Protein AF-A0A7C1GIH1-F1 (afdb_monomer_lite)

pLDDT: mean 75.6, std 15.15, range [29.09, 96.06]

Structure (mmCIF, N/CA/C/O backbone):
data_AF-A0A7C1GIH1-F1
#
_entry.id   AF-A0A7C1GIH1-F1
#
loop_
_atom_site.group_PDB
_atom_site.id
_atom_site.type_symbol
_atom_site.label_atom_id
_atom_site.label_alt_id
_atom_site.label_comp_id
_atom_site.label_asym_id
_atom_site.label_entity_id
_atom_site.label_seq_id
_atom_site.pdbx_PDB_ins_code
_atom_site.Cartn_x
_atom_site.Cartn_y
_atom_site.Cartn_z
_atom_site.occupancy
_atom_site.B_iso_or_equiv
_atom_site.auth_seq_id
_atom_site.auth_comp_id
_atom_site.auth_asym_id
_atom_site.auth_atom_id
_atom_site.pdbx_PDB_model_num
ATOM 1 N N . MET A 1 1 ? -14.142 2.691 24.191 1.00 87.44 1 MET A N 1
ATOM 2 C CA . MET A 1 1 ? -14.286 1.267 24.566 1.00 87.44 1 MET A CA 1
ATOM 3 C C . MET A 1 1 ? -14.079 0.412 23.339 1.00 87.44 1 MET A C 1
ATOM 5 O O . MET A 1 1 ? -14.706 0.701 22.330 1.00 87.44 1 MET A O 1
ATOM 9 N N . ASN A 1 2 ? -13.230 -0.611 23.438 1.00 89.44 2 ASN A N 1
ATOM 10 C CA . ASN A 1 2 ? -12.918 -1.517 22.335 1.00 89.44 2 ASN A CA 1
ATOM 11 C C . ASN A 1 2 ? -13.135 -2.955 22.806 1.00 89.44 2 ASN A C 1
ATOM 13 O O . ASN A 1 2 ? -12.465 -3.394 23.739 1.00 89.44 2 ASN A O 1
ATOM 17 N N . GLU A 1 3 ? -14.030 -3.689 22.153 1.00 90.31 3 GLU A N 1
ATOM 18 C CA . GLU A 1 3 ? -14.332 -5.077 22.497 1.00 90.31 3 GLU A CA 1
ATOM 19 C C . GLU A 1 3 ? -14.381 -5.949 21.240 1.00 90.31 3 GLU A C 1
ATOM 21 O O . GLU A 1 3 ? -14.865 -5.547 20.183 1.00 90.31 3 GLU A O 1
ATOM 26 N N . ASN A 1 4 ? -13.854 -7.169 21.342 1.00 88.94 4 ASN A N 1
ATOM 27 C CA . ASN A 1 4 ? -13.957 -8.160 20.281 1.00 88.94 4 ASN A CA 1
ATOM 28 C C . ASN A 1 4 ? -15.079 -9.148 20.600 1.00 88.94 4 ASN A C 1
ATOM 30 O O . ASN A 1 4 ? -14.972 -9.898 21.567 1.00 88.94 4 ASN A O 1
ATOM 34 N N . VAL A 1 5 ? -16.087 -9.228 19.736 1.00 88.56 5 VAL A N 1
ATOM 35 C CA . VAL A 1 5 ? -17.264 -10.080 19.936 1.00 88.56 5 VAL A CA 1
ATOM 36 C C . VAL A 1 5 ? -17.298 -11.176 18.879 1.00 88.56 5 VAL A C 1
ATOM 38 O O . VAL A 1 5 ? -17.122 -10.910 17.692 1.00 88.56 5 VAL A O 1
ATOM 41 N N . ARG A 1 6 ? -17.514 -12.427 19.296 1.00 84.12 6 ARG A N 1
ATOM 42 C CA . ARG A 1 6 ? -17.758 -13.541 18.369 1.00 84.12 6 ARG A CA 1
ATOM 43 C C . ARG A 1 6 ? -19.258 -13.717 18.149 1.00 84.12 6 ARG A C 1
ATOM 45 O O . ARG A 1 6 ? -20.006 -13.784 19.120 1.00 84.12 6 ARG A O 1
ATOM 52 N N . TYR A 1 7 ? -19.667 -13.833 16.893 1.00 87.06 7 TYR A N 1
ATOM 53 C CA . TYR A 1 7 ? -21.043 -14.110 16.485 1.00 87.06 7 TYR A CA 1
ATOM 54 C C . TYR A 1 7 ? -21.030 -14.961 15.207 1.00 87.06 7 TYR A C 1
ATOM 56 O O . TYR A 1 7 ? -20.248 -14.687 14.298 1.00 87.06 7 TYR A O 1
ATOM 64 N N . CYS A 1 8 ? -21.814 -16.044 15.168 1.00 80.69 8 CYS A N 1
ATOM 65 C CA . CYS A 1 8 ? -21.840 -17.021 14.063 1.00 80.69 8 CYS A CA 1
ATOM 66 C C . CYS A 1 8 ? -20.447 -17.518 13.612 1.00 80.69 8 CYS A C 1
ATOM 68 O O . CYS A 1 8 ? -20.168 -17.639 12.423 1.00 80.69 8 CYS A O 1
ATOM 70 N N . GLY A 1 9 ? -19.537 -17.764 14.564 1.00 75.44 9 GLY A N 1
ATOM 71 C CA . GLY A 1 9 ? -18.164 -18.214 14.279 1.00 75.44 9 GLY A CA 1
ATOM 72 C C . GLY A 1 9 ? -17.226 -17.125 13.740 1.00 75.44 9 GLY A C 1
ATOM 73 O O . GLY A 1 9 ? -16.043 -17.381 13.529 1.00 75.44 9 GLY A O 1
ATOM 74 N N . VAL A 1 10 ? -17.720 -15.899 13.571 1.00 79.25 10 VAL A N 1
ATOM 75 C CA . VAL A 1 10 ? -16.982 -14.756 13.035 1.00 79.25 10 VAL A CA 1
ATOM 76 C C . VAL A 1 10 ? -16.649 -13.760 14.149 1.00 79.25 10 VAL A C 1
ATOM 78 O O . VAL A 1 10 ? -17.435 -13.551 15.072 1.00 79.25 10 VAL A O 1
ATOM 81 N N . LYS A 1 11 ? -15.459 -13.149 14.087 1.00 85.06 11 LYS A N 1
ATOM 82 C CA . LYS A 1 11 ? -15.003 -12.129 15.043 1.00 85.06 11 LYS A CA 1
ATOM 83 C C . LYS A 1 11 ? -15.295 -10.725 14.510 1.00 85.06 11 LYS A C 1
ATOM 85 O O . LYS A 1 11 ? -14.807 -10.355 13.443 1.00 85.06 11 LYS A O 1
ATOM 90 N N . TYR A 1 12 ? -16.016 -9.944 15.299 1.00 86.69 12 TYR A N 1
ATOM 91 C CA . TYR A 1 12 ? -16.323 -8.539 15.062 1.00 86.69 12 TYR A CA 1
ATOM 92 C C . TYR A 1 12 ? -15.597 -7.668 16.085 1.00 86.69 12 TYR A C 1
ATOM 94 O O . TYR A 1 12 ? -15.318 -8.112 17.202 1.00 86.69 12 TYR A O 1
ATOM 102 N N . HIS A 1 13 ? -15.294 -6.432 15.704 1.00 89.50 13 HIS A N 1
ATOM 103 C CA . HIS A 1 13 ? -14.712 -5.441 16.602 1.00 89.50 13 HIS A CA 1
ATOM 104 C C . HIS A 1 13 ? -15.722 -4.326 16.850 1.00 89.50 13 HIS A C 1
ATOM 106 O O . HIS A 1 13 ? -16.160 -3.682 15.901 1.00 89.50 13 HIS A O 1
ATOM 112 N N . VAL A 1 14 ? -16.104 -4.116 18.105 1.00 92.25 14 VAL A N 1
ATOM 113 C CA . VAL A 1 14 ? -17.030 -3.061 18.515 1.00 92.25 14 VAL A CA 1
ATOM 114 C C . VAL A 1 14 ? -16.225 -1.961 19.191 1.00 92.25 14 VAL A C 1
ATOM 116 O O . VAL A 1 14 ? -15.557 -2.202 20.196 1.00 92.25 14 VAL A O 1
ATOM 119 N N . GLN A 1 15 ? -16.290 -0.756 18.637 1.00 92.94 15 GLN A N 1
ATOM 120 C CA . GLN A 1 15 ? -15.590 0.420 19.141 1.00 92.94 15 GLN A CA 1
ATOM 121 C C . GLN A 1 15 ? -16.603 1.515 19.446 1.00 92.94 15 GLN A C 1
ATOM 123 O O . GLN A 1 15 ? -17.344 1.927 18.560 1.00 92.94 15 GLN A O 1
ATOM 128 N N . THR A 1 16 ? -16.627 1.991 20.688 1.00 91.81 16 THR A N 1
ATOM 129 C CA . THR A 1 16 ? -17.473 3.109 21.124 1.00 91.81 16 THR A CA 1
ATOM 130 C C . THR A 1 16 ? -16.609 4.255 21.631 1.00 91.81 16 THR A C 1
ATOM 132 O O . THR A 1 16 ? -15.766 4.049 22.505 1.00 91.81 16 THR A O 1
ATOM 135 N N . GLU A 1 17 ? -16.828 5.457 21.111 1.00 90.25 17 GLU A N 1
ATOM 136 C CA . GLU A 1 17 ? -16.074 6.669 21.432 1.00 90.25 17 GLU A CA 1
ATOM 137 C C . GLU A 1 17 ? -17.003 7.832 21.776 1.00 90.25 17 GLU A C 1
ATOM 139 O O . GLU A 1 17 ? -18.074 7.972 21.185 1.00 90.25 17 GLU A O 1
ATOM 144 N N . ASP A 1 18 ? -16.545 8.701 22.674 1.00 92.62 18 ASP A N 1
ATOM 145 C CA . ASP A 1 18 ? -17.091 10.043 22.855 1.00 92.62 18 ASP A CA 1
ATOM 146 C C . ASP A 1 18 ? -16.315 11.037 21.979 1.00 92.62 18 ASP A C 1
ATOM 148 O O . ASP A 1 18 ? -15.083 11.043 21.981 1.00 92.62 18 ASP A O 1
ATOM 152 N N . LYS A 1 19 ? -17.025 11.862 21.202 1.00 88.88 19 LYS A N 1
ATOM 153 C CA . LYS A 1 19 ? -16.433 12.937 20.389 1.00 88.88 19 LYS A CA 1
ATOM 154 C C . LYS A 1 19 ? -16.223 14.243 21.168 1.00 88.88 19 LYS A C 1
ATOM 156 O O . LYS A 1 19 ? -15.643 15.180 20.619 1.00 88.88 19 LYS A O 1
ATOM 161 N N . GLY A 1 20 ? -16.602 14.264 22.444 1.00 86.94 20 GLY A N 1
ATOM 162 C CA . GLY A 1 20 ? -16.337 15.336 23.395 1.00 86.94 20 GLY A CA 1
ATOM 163 C C . GLY A 1 20 ? -17.294 16.520 23.269 1.00 86.94 20 GLY A C 1
ATOM 164 O O . GLY A 1 20 ? -18.079 16.627 22.334 1.00 86.94 20 GLY A O 1
ATOM 165 N N . ILE A 1 21 ? -17.198 17.462 24.206 1.00 82.00 21 ILE A N 1
ATOM 166 C CA . ILE A 1 21 ? -18.166 18.564 24.373 1.00 82.00 21 ILE A CA 1
ATOM 167 C C . ILE A 1 21 ? -18.253 19.483 23.138 1.00 82.00 21 ILE A C 1
ATOM 169 O O . ILE A 1 21 ? -19.329 19.989 22.825 1.00 82.00 21 ILE A O 1
ATOM 173 N N . ASN A 1 22 ? -17.155 19.650 22.390 1.00 81.62 22 ASN A N 1
ATOM 174 C CA . ASN A 1 22 ? -17.134 20.432 21.144 1.00 81.62 22 ASN A CA 1
ATOM 175 C C . ASN A 1 22 ? -17.951 19.779 20.013 1.00 81.62 22 ASN A C 1
ATOM 177 O O . ASN A 1 22 ? -18.392 20.459 19.089 1.00 81.62 22 ASN A O 1
ATOM 181 N N . ASN A 1 23 ? -18.151 18.461 20.077 1.00 85.56 23 ASN A N 1
ATOM 182 C CA . ASN A 1 23 ? -18.978 17.692 19.158 1.00 85.56 23 ASN A CA 1
ATOM 183 C C . ASN A 1 23 ? -19.745 16.630 19.965 1.00 85.56 23 ASN A C 1
ATOM 185 O O . ASN A 1 23 ? -19.315 15.476 19.983 1.00 85.56 23 ASN A O 1
ATOM 189 N N . PRO A 1 24 ? -20.838 17.008 20.659 1.00 88.94 24 PRO A N 1
ATOM 190 C CA . PRO A 1 24 ? -21.423 16.232 21.753 1.00 88.94 24 PRO A CA 1
ATOM 191 C C . PRO A 1 24 ? -22.179 15.003 21.248 1.00 88.94 24 PRO A C 1
ATOM 193 O O . PRO A 1 24 ? -23.410 14.962 21.197 1.00 88.94 24 PRO A O 1
ATOM 196 N N . SER A 1 25 ? -21.414 14.015 20.799 1.00 90.81 25 SER A N 1
ATOM 197 C CA . SER A 1 25 ? -21.878 12.804 20.146 1.00 90.81 25 SER A CA 1
ATOM 198 C C . SER A 1 25 ? -21.081 11.598 20.619 1.00 90.81 25 SER A C 1
ATOM 200 O O . SER A 1 25 ? -19.857 11.557 20.500 1.00 90.81 25 SER A O 1
ATOM 202 N N . LEU A 1 26 ? -21.794 10.573 21.066 1.00 91.56 26 LEU A N 1
ATOM 203 C CA . LEU A 1 26 ? -21.256 9.232 21.251 1.00 91.56 26 LEU A CA 1
ATOM 204 C C . LEU A 1 26 ? -21.418 8.460 19.948 1.00 91.56 26 LEU A C 1
ATOM 206 O O . LEU A 1 26 ? -22.483 8.500 19.332 1.00 91.56 26 LEU A O 1
ATOM 210 N N . VAL A 1 27 ? -20.376 7.754 19.524 1.00 90.69 27 VAL A N 1
ATOM 211 C CA . VAL A 1 27 ? -20.376 6.976 18.283 1.00 90.69 27 VAL A CA 1
ATOM 212 C C . VAL A 1 27 ? -19.946 5.557 18.595 1.00 90.69 27 VAL A C 1
ATOM 214 O O . VAL A 1 27 ? -18.883 5.355 19.172 1.00 90.69 27 VAL A O 1
ATOM 217 N N . SER A 1 28 ? -20.742 4.574 18.179 1.00 91.00 28 SER A N 1
ATOM 218 C CA . SER A 1 28 ? -20.365 3.165 18.236 1.00 91.00 28 SER A CA 1
ATOM 219 C C . SER A 1 28 ? -20.352 2.546 16.851 1.00 91.00 28 SER A C 1
ATOM 221 O O . SER A 1 28 ? -21.263 2.766 16.054 1.00 91.00 28 SER A O 1
ATOM 223 N N . ILE A 1 29 ? -19.296 1.798 16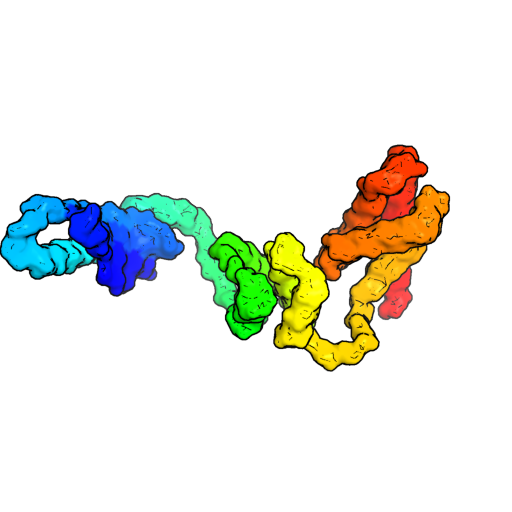.553 1.00 90.94 29 ILE A N 1
ATOM 224 C CA . ILE A 1 29 ? -19.028 1.225 15.240 1.00 90.94 29 ILE A CA 1
ATOM 225 C C . ILE A 1 29 ? -18.751 -0.265 15.399 1.00 90.94 29 ILE A C 1
ATOM 227 O O . ILE A 1 29 ? -17.922 -0.667 16.216 1.00 90.94 29 ILE A O 1
ATOM 231 N N . ILE A 1 30 ? -19.421 -1.077 14.582 1.00 89.12 30 ILE A N 1
ATOM 232 C CA . ILE A 1 30 ? -19.124 -2.503 14.436 1.00 89.12 30 ILE A CA 1
ATOM 233 C C . ILE A 1 30 ? -18.296 -2.688 13.174 1.00 89.12 30 ILE A C 1
ATOM 235 O O . ILE A 1 30 ? -18.733 -2.339 12.077 1.00 89.12 30 ILE A O 1
ATOM 239 N N . PHE A 1 31 ? -17.127 -3.292 13.327 1.00 86.12 31 PHE A N 1
ATOM 240 C CA . PHE A 1 31 ? -16.242 -3.648 12.235 1.00 86.12 31 PHE A CA 1
ATOM 241 C C . PHE A 1 31 ? -16.194 -5.155 12.008 1.00 86.12 31 PHE A C 1
ATOM 243 O O . PHE A 1 31 ? -16.165 -5.952 12.950 1.00 86.12 31 PHE A O 1
ATOM 250 N N . TYR A 1 32 ? -16.054 -5.528 10.741 1.00 83.44 32 TYR A N 1
ATOM 251 C CA . TYR A 1 32 ? -15.700 -6.869 10.300 1.00 83.44 32 TYR A CA 1
ATOM 252 C C . TYR A 1 32 ? -14.562 -6.793 9.279 1.00 83.44 32 TYR A C 1
ATOM 254 O O . TYR A 1 32 ? -14.725 -6.235 8.197 1.00 83.44 32 TYR A O 1
ATOM 262 N N . GLY A 1 33 ? -13.378 -7.314 9.619 1.00 73.62 33 GLY A N 1
ATOM 263 C CA . GLY A 1 33 ? -12.232 -7.346 8.696 1.00 73.62 33 GLY A CA 1
ATOM 264 C C . GLY A 1 33 ? -11.821 -5.978 8.123 1.00 73.62 33 GLY A C 1
ATOM 265 O O . GLY A 1 33 ? -11.335 -5.919 6.995 1.00 73.62 33 GLY A O 1
ATOM 266 N N . GLY A 1 34 ? -12.051 -4.890 8.869 1.00 74.62 34 GLY A N 1
ATOM 267 C CA . GLY A 1 34 ? -11.802 -3.506 8.439 1.00 74.62 34 GLY A CA 1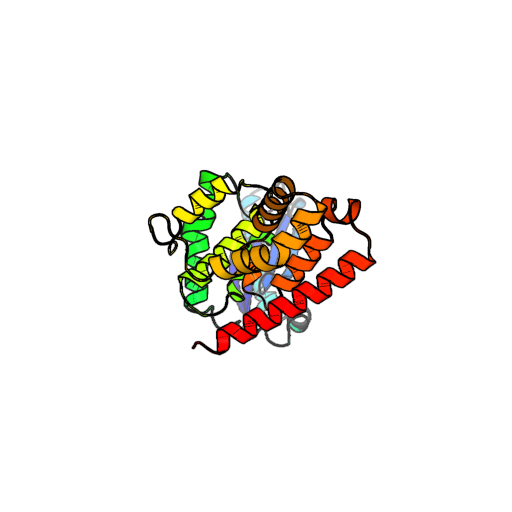
ATOM 268 C C . GLY A 1 34 ? -12.977 -2.816 7.732 1.00 74.62 34 GLY A C 1
ATOM 269 O O . GLY A 1 34 ? -12.892 -1.621 7.466 1.00 74.62 34 GLY A O 1
ATOM 270 N N . THR A 1 35 ? -14.073 -3.526 7.462 1.00 79.62 35 THR A N 1
ATOM 271 C CA . THR A 1 35 ? -15.313 -2.966 6.907 1.00 79.62 35 THR A CA 1
ATOM 272 C C . THR A 1 35 ? -16.257 -2.553 8.030 1.00 79.62 35 THR A C 1
ATOM 274 O O . THR A 1 35 ? -16.417 -3.288 9.003 1.00 79.62 35 THR A O 1
ATOM 277 N N . ILE A 1 36 ? -16.899 -1.394 7.891 1.00 84.69 36 ILE A N 1
ATOM 278 C CA . ILE A 1 36 ? -17.941 -0.926 8.809 1.00 84.69 36 ILE A CA 1
ATOM 279 C C . ILE A 1 36 ? -19.246 -1.662 8.492 1.00 84.69 36 ILE A C 1
ATOM 281 O O . ILE A 1 36 ? -19.758 -1.555 7.382 1.00 84.69 36 ILE A O 1
ATOM 285 N N . ILE A 1 37 ? -19.780 -2.389 9.471 1.00 87.38 37 ILE A N 1
ATOM 286 C CA . ILE A 1 37 ? -21.063 -3.101 9.377 1.00 87.38 37 ILE A CA 1
ATOM 287 C C . ILE A 1 37 ? -22.212 -2.211 9.851 1.00 87.38 37 ILE A C 1
ATOM 289 O O . ILE A 1 37 ? -23.279 -2.168 9.240 1.00 87.38 37 ILE A O 1
ATOM 293 N N . ALA A 1 38 ? -21.993 -1.484 10.945 1.00 87.19 38 ALA A N 1
ATOM 294 C CA . ALA A 1 38 ? -22.985 -0.597 11.531 1.00 87.19 38 ALA A CA 1
ATOM 295 C C . ALA A 1 38 ? -22.310 0.575 12.241 1.00 87.19 38 ALA A C 1
ATOM 297 O O . ALA A 1 38 ? -21.220 0.428 12.798 1.00 87.19 38 ALA A O 1
ATOM 298 N N . VAL A 1 39 ? -22.987 1.721 12.228 1.00 91.12 39 VAL A N 1
ATOM 299 C CA . VAL A 1 39 ? -22.630 2.917 12.991 1.00 91.12 39 VAL A CA 1
ATOM 300 C C . VAL A 1 39 ? -23.889 3.391 13.694 1.00 91.12 39 VAL A C 1
ATOM 302 O O . VAL A 1 39 ? -24.897 3.613 13.031 1.00 91.12 39 VAL A O 1
ATOM 305 N N . GLU A 1 40 ? -23.806 3.581 15.003 1.00 90.94 40 GLU A N 1
ATOM 306 C CA . GLU A 1 40 ? -24.862 4.177 15.817 1.00 90.94 40 GLU A CA 1
ATOM 307 C C . GLU A 1 40 ? -24.318 5.448 16.469 1.00 90.94 40 GLU A C 1
ATOM 309 O O . GLU A 1 40 ? -23.154 5.495 16.889 1.00 90.94 40 GLU A O 1
ATOM 314 N N . ARG A 1 41 ? -25.145 6.496 16.528 1.00 93.44 41 ARG A N 1
ATOM 315 C CA . ARG A 1 41 ? -24.767 7.791 17.100 1.00 93.44 41 ARG A CA 1
ATOM 316 C C . ARG A 1 41 ? -25.821 8.278 18.079 1.00 93.44 41 ARG A C 1
ATOM 318 O O . ARG A 1 41 ? -27.006 8.235 17.770 1.00 93.44 41 ARG A O 1
ATOM 325 N N . ILE A 1 42 ? -25.378 8.796 19.219 1.00 90.69 42 ILE A N 1
ATOM 326 C CA . ILE A 1 42 ? -26.235 9.467 20.201 1.00 90.69 42 ILE A CA 1
ATOM 327 C C . ILE A 1 42 ? -25.707 10.883 20.398 1.00 90.69 42 ILE A C 1
ATOM 329 O O . ILE A 1 42 ? -24.578 11.059 20.850 1.00 90.69 42 ILE A O 1
ATOM 333 N N . CYS A 1 43 ? -26.522 11.885 20.073 1.00 92.25 43 CYS A N 1
ATOM 334 C CA . CYS A 1 43 ? -26.242 13.277 20.412 1.00 92.25 43 CYS A CA 1
ATOM 335 C C . CYS A 1 43 ? -26.657 13.534 21.865 1.00 92.25 43 CYS A C 1
ATOM 337 O O . CYS A 1 43 ? -27.774 13.198 22.248 1.00 92.25 43 CYS A O 1
ATOM 339 N N . TYR A 1 44 ? -25.782 14.144 22.664 1.00 91.38 44 TYR A N 1
ATOM 340 C CA . TYR A 1 44 ? -26.047 14.457 24.073 1.00 91.38 44 TYR A CA 1
ATOM 341 C C . TYR A 1 44 ? -26.053 15.967 24.357 1.00 91.38 44 TYR A C 1
ATOM 343 O O . TYR A 1 44 ? -25.921 16.400 25.500 1.00 91.38 44 TYR A O 1
ATOM 351 N N . LYS A 1 45 ? -26.252 16.796 23.324 1.00 90.75 45 LYS A N 1
ATOM 352 C CA . LYS A 1 45 ? -26.260 18.266 23.442 1.00 90.75 45 LYS A CA 1
ATOM 353 C C . LYS A 1 45 ? -27.228 18.789 24.517 1.00 90.75 45 LYS A C 1
ATOM 355 O O . LYS A 1 45 ? -26.931 19.775 25.177 1.00 90.75 45 LYS A O 1
ATOM 360 N N . GLU A 1 46 ? -28.349 18.105 24.728 1.00 87.81 46 GLU A N 1
ATOM 361 C CA . GLU A 1 46 ? -29.408 18.487 25.676 1.00 87.81 46 GLU A CA 1
ATOM 362 C C . GLU A 1 46 ? -29.072 18.247 27.156 1.00 87.81 46 GLU A C 1
ATOM 364 O O . GLU A 1 46 ? -29.803 18.693 28.044 1.00 87.81 46 GLU A O 1
ATOM 369 N N . ILE A 1 47 ? -28.005 17.497 27.447 1.00 86.12 47 ILE A N 1
ATOM 370 C CA . ILE A 1 47 ? -27.544 17.258 28.822 1.00 86.12 47 ILE A CA 1
ATOM 371 C C . ILE A 1 47 ? -26.299 18.077 29.174 1.00 86.12 47 ILE A C 1
ATOM 373 O O . ILE A 1 47 ? -25.824 17.997 30.305 1.00 86.12 47 ILE A O 1
ATOM 377 N N . ILE A 1 48 ? -25.799 18.892 28.238 1.00 86.12 48 ILE A N 1
ATOM 378 C CA . ILE A 1 48 ? -24.708 19.835 28.496 1.00 86.12 48 ILE A CA 1
ATOM 379 C C . ILE A 1 48 ? -25.171 20.870 29.526 1.00 86.12 48 ILE A C 1
ATOM 381 O O . ILE A 1 48 ? -26.206 21.505 29.346 1.00 86.12 48 ILE A O 1
ATOM 385 N N . GLY A 1 49 ? -24.406 21.026 30.610 1.00 81.94 49 GLY A N 1
ATOM 386 C CA . GLY A 1 49 ? -24.711 21.958 31.702 1.00 81.94 49 GLY A CA 1
ATOM 387 C C . GLY A 1 49 ? -25.641 21.410 32.792 1.00 81.94 49 GLY A C 1
ATOM 388 O O . GLY A 1 49 ? -25.949 22.137 33.730 1.00 81.94 49 GLY A O 1
ATOM 389 N N . LYS A 1 50 ? -26.076 20.144 32.702 1.00 85.50 50 LYS A N 1
ATOM 390 C CA . LYS A 1 50 ? -26.779 19.461 33.802 1.00 85.50 50 LYS A CA 1
ATOM 391 C C . LYS A 1 50 ? -25.779 18.925 34.831 1.00 85.50 50 LYS A C 1
ATOM 393 O O . LYS A 1 50 ? -24.642 18.606 34.485 1.00 85.50 50 LYS A O 1
ATOM 398 N N . GLU A 1 51 ? -26.224 18.780 36.076 1.00 85.56 51 GLU A N 1
ATOM 399 C CA . GLU A 1 51 ? -25.443 18.118 37.126 1.00 85.56 51 GLU A CA 1
ATOM 400 C C . GLU A 1 51 ? -25.083 16.675 36.726 1.00 85.56 51 GLU A C 1
ATOM 402 O O . GLU A 1 51 ? -25.847 15.988 36.031 1.00 85.56 51 GLU A O 1
ATOM 407 N N . ASP A 1 52 ? -23.898 16.230 37.152 1.00 86.50 52 ASP A N 1
ATOM 408 C CA . ASP A 1 52 ? -23.337 14.899 36.882 1.00 86.50 52 ASP A CA 1
ATOM 409 C C . ASP A 1 52 ? -23.220 14.528 35.392 1.00 86.50 52 ASP A C 1
ATOM 411 O O . ASP A 1 52 ? -23.367 13.364 35.003 1.00 86.50 52 ASP A O 1
ATOM 415 N N . ILE A 1 53 ? -22.937 15.510 34.529 1.00 86.56 53 ILE A N 1
ATOM 416 C CA . ILE A 1 53 ? -22.811 15.298 33.081 1.00 86.56 53 ILE A CA 1
ATOM 417 C C . ILE A 1 53 ? -21.828 14.173 32.718 1.00 86.56 53 ILE A C 1
ATOM 419 O O . ILE A 1 53 ? -22.158 13.330 31.887 1.00 86.56 53 ILE A O 1
ATOM 423 N N . GLU A 1 54 ? -20.659 14.099 33.357 1.00 87.06 54 GLU A N 1
ATOM 424 C CA . GLU A 1 54 ? -19.644 13.079 33.052 1.00 87.06 54 GLU A CA 1
ATOM 425 C C . GLU A 1 54 ? -20.142 11.662 33.353 1.00 87.06 54 GLU A C 1
ATOM 427 O O . GLU A 1 54 ? -19.944 10.732 32.563 1.00 87.06 54 GLU A O 1
ATOM 432 N N . LYS A 1 55 ? -20.859 11.502 34.470 1.00 91.19 55 LYS A N 1
ATOM 433 C CA . LYS A 1 55 ? -21.483 10.234 34.850 1.00 91.19 55 LYS A CA 1
ATOM 434 C C . LYS A 1 55 ? -22.559 9.842 33.840 1.00 91.19 55 LYS A C 1
ATOM 436 O O . LYS A 1 55 ? -22.551 8.713 33.354 1.00 91.19 55 LYS A O 1
ATOM 441 N N . ARG A 1 56 ? -23.419 10.787 33.447 1.00 90.19 56 ARG A N 1
ATOM 442 C CA . ARG A 1 56 ? -24.462 10.570 32.427 1.00 90.19 56 ARG A CA 1
ATOM 443 C C . ARG A 1 56 ? -23.869 10.190 31.068 1.00 90.19 56 ARG A C 1
ATOM 445 O O . ARG A 1 56 ? -24.364 9.267 30.428 1.00 90.19 56 ARG A O 1
ATOM 452 N N . ILE A 1 57 ? -22.799 10.859 30.631 1.00 91.69 57 ILE A N 1
ATOM 453 C CA . ILE A 1 57 ? -22.082 10.521 29.389 1.00 91.69 57 ILE A CA 1
ATOM 454 C C . ILE A 1 57 ? -21.516 9.102 29.481 1.00 91.69 57 ILE A C 1
ATOM 456 O O . ILE A 1 57 ? -21.682 8.316 28.551 1.00 91.69 57 ILE A O 1
ATOM 460 N N . THR A 1 58 ? -20.905 8.745 30.612 1.00 91.88 58 THR A N 1
ATOM 461 C CA . THR A 1 58 ? -20.342 7.407 30.838 1.00 91.88 58 THR A CA 1
ATOM 462 C C . THR A 1 58 ? -21.421 6.319 30.804 1.00 91.88 58 THR A C 1
ATOM 464 O O . THR A 1 58 ? -21.234 5.276 30.175 1.00 91.88 58 THR A O 1
ATOM 467 N N . GLU A 1 59 ? -22.575 6.556 31.429 1.00 94.06 59 GLU A N 1
ATOM 468 C CA . GLU A 1 59 ? -23.730 5.651 31.390 1.00 94.06 59 GLU A CA 1
ATOM 469 C C . GLU A 1 59 ? -24.271 5.480 29.965 1.00 94.06 59 GLU A C 1
ATOM 471 O O . GLU A 1 59 ? -24.475 4.348 29.518 1.00 94.06 59 GLU A O 1
ATOM 476 N N . LEU A 1 60 ? -24.423 6.578 29.216 1.00 93.44 60 LEU A N 1
ATOM 477 C CA . LEU A 1 60 ? -24.836 6.544 27.811 1.00 93.44 60 LEU A CA 1
ATOM 478 C C . LEU A 1 60 ? -23.824 5.798 26.933 1.00 93.44 60 LEU A C 1
ATOM 480 O O . LEU A 1 60 ? -24.219 5.029 26.059 1.00 93.44 60 LEU A O 1
ATOM 484 N N . LEU A 1 61 ? -22.525 5.982 27.175 1.00 93.38 61 LEU A N 1
ATOM 485 C CA . LEU A 1 61 ? -21.449 5.330 26.429 1.00 93.38 61 LEU A CA 1
ATOM 486 C C . LEU A 1 61 ? -21.461 3.815 26.662 1.00 93.38 61 LEU A C 1
ATOM 488 O O . LEU A 1 61 ? -21.445 3.042 25.699 1.00 93.38 61 LEU A O 1
ATOM 492 N N . ASN A 1 62 ? -21.569 3.390 27.922 1.00 94.69 62 ASN A N 1
ATOM 493 C CA . ASN A 1 62 ? -21.691 1.981 28.296 1.00 94.69 62 ASN A CA 1
ATOM 494 C C . ASN A 1 62 ? -22.984 1.353 27.756 1.00 94.69 62 ASN A C 1
ATOM 496 O O . ASN A 1 62 ? -22.965 0.224 27.260 1.00 94.69 62 ASN A O 1
ATOM 500 N N . GLY A 1 63 ? -24.102 2.080 27.833 1.00 95.56 63 GLY A N 1
ATOM 501 C CA . GLY A 1 63 ? -25.393 1.655 27.296 1.00 95.56 63 GLY A CA 1
ATOM 502 C C . GLY A 1 63 ? -25.344 1.465 25.782 1.00 95.56 63 GLY A C 1
ATOM 503 O O . GLY A 1 63 ? -25.738 0.414 25.281 1.00 95.56 63 GLY A O 1
ATOM 504 N N . LEU A 1 64 ? -24.776 2.431 25.057 1.00 94.75 64 LEU A N 1
ATOM 505 C CA . LEU A 1 64 ? -24.588 2.363 23.610 1.00 94.75 64 LEU A CA 1
ATOM 506 C C . LEU A 1 64 ? -23.694 1.182 23.209 1.00 94.75 64 LEU A C 1
ATOM 508 O O . LEU A 1 64 ? -24.036 0.440 22.292 1.00 94.75 64 LEU A O 1
ATOM 512 N N . HIS A 1 65 ? -22.571 0.977 23.903 1.00 94.38 65 HIS A N 1
ATOM 513 C CA . HIS A 1 65 ? -21.676 -0.147 23.626 1.00 94.38 65 HIS A CA 1
ATOM 514 C C . HIS A 1 65 ? -22.384 -1.496 23.812 1.00 94.38 65 HIS A C 1
ATOM 516 O O . HIS A 1 65 ? -22.369 -2.335 22.911 1.00 94.38 65 HIS A O 1
ATOM 522 N N . ARG A 1 66 ? -23.076 -1.678 24.942 1.00 95.69 66 ARG A N 1
ATOM 523 C CA . ARG A 1 66 ? -23.826 -2.903 25.248 1.00 95.69 66 ARG A CA 1
ATOM 524 C C . ARG A 1 66 ? -24.948 -3.158 24.242 1.00 95.69 66 ARG A C 1
ATOM 526 O O . ARG A 1 66 ? -25.024 -4.259 23.703 1.00 95.69 66 ARG A O 1
ATOM 533 N N . LYS A 1 67 ? -25.733 -2.124 23.914 1.00 96.06 67 LYS A N 1
ATOM 534 C CA . LYS A 1 67 ? -26.796 -2.172 22.896 1.00 96.06 67 LYS A CA 1
ATOM 535 C C . LYS A 1 67 ? -26.261 -2.695 21.563 1.00 96.06 67 LYS A C 1
ATOM 537 O O . LYS A 1 67 ? -26.890 -3.540 20.935 1.00 96.06 67 LYS A O 1
ATOM 542 N N . MET A 1 68 ? -25.089 -2.224 21.133 1.00 95.19 68 MET A N 1
ATOM 543 C CA . MET A 1 68 ? -24.484 -2.658 19.869 1.00 95.19 68 MET A CA 1
ATOM 544 C C . MET A 1 68 ? -24.053 -4.126 19.896 1.00 95.19 68 MET A C 1
ATOM 546 O O . MET A 1 68 ? -24.255 -4.836 18.911 1.00 95.19 68 MET A O 1
ATOM 550 N N . ILE A 1 69 ? -23.500 -4.598 21.017 1.00 92.75 69 ILE A N 1
ATOM 551 C CA . ILE A 1 69 ? -23.112 -6.005 21.201 1.00 92.75 69 ILE A CA 1
ATOM 552 C C . ILE A 1 69 ? -24.342 -6.918 21.223 1.00 92.75 69 ILE A C 1
ATOM 554 O O . ILE A 1 69 ? -24.330 -7.973 20.589 1.00 92.75 69 ILE A O 1
ATOM 558 N N . GLU A 1 70 ? -25.398 -6.526 21.933 1.00 94.94 70 GLU A N 1
ATOM 559 C CA . GLU A 1 70 ? -26.655 -7.276 22.009 1.00 94.94 70 GLU A CA 1
ATOM 560 C C . GLU A 1 70 ? -27.350 -7.334 20.648 1.00 94.94 70 GLU A C 1
ATOM 562 O O . GLU A 1 70 ? -27.712 -8.419 20.202 1.00 94.94 70 GLU A O 1
ATOM 567 N N . ALA A 1 71 ? -27.439 -6.207 19.934 1.00 90.38 71 ALA A N 1
ATOM 568 C CA . ALA A 1 71 ? -27.985 -6.158 18.579 1.00 90.38 71 ALA A CA 1
ATOM 569 C C . ALA A 1 71 ? -27.191 -7.044 17.602 1.00 90.38 71 ALA A C 1
ATOM 571 O O . ALA A 1 71 ? -27.780 -7.727 16.765 1.00 90.38 71 ALA A O 1
ATOM 572 N N . LEU A 1 72 ? -25.859 -7.083 17.733 1.00 89.81 72 LEU A N 1
ATOM 573 C CA . LEU A 1 72 ? -25.009 -7.974 16.945 1.00 89.81 72 LEU A CA 1
ATOM 574 C C . LEU A 1 72 ? -25.276 -9.447 17.259 1.00 89.81 72 LEU A C 1
ATOM 576 O O . LEU A 1 72 ? -25.469 -10.233 16.339 1.00 89.81 72 LEU A O 1
ATOM 580 N N . LYS A 1 73 ? -25.306 -9.822 18.542 1.00 90.50 73 LYS A N 1
ATOM 581 C CA . LYS A 1 73 ? -25.571 -11.206 18.965 1.00 90.50 73 LYS A CA 1
ATOM 582 C C . LYS A 1 73 ? -27.005 -11.657 18.681 1.00 90.50 73 LYS A C 1
ATOM 584 O O . LYS A 1 73 ? -27.231 -12.852 18.532 1.00 90.50 73 LYS A O 1
ATOM 589 N N . GLY A 1 74 ? -27.948 -10.720 18.621 1.00 89.25 74 GLY A N 1
ATOM 590 C CA . GLY A 1 74 ? -29.346 -10.951 18.263 1.00 89.25 74 GLY A CA 1
ATOM 591 C C . GLY A 1 74 ? -29.615 -10.968 16.757 1.00 89.25 74 GLY A C 1
ATOM 592 O O . GLY A 1 74 ? -30.768 -11.091 16.362 1.00 89.25 74 GLY A O 1
ATOM 593 N N . GLY A 1 75 ? -28.584 -10.816 15.919 1.00 88.06 75 GLY A N 1
ATOM 594 C CA . GLY A 1 75 ? -28.708 -10.909 14.464 1.00 88.06 75 GLY A CA 1
ATOM 595 C C . GLY A 1 75 ? -29.338 -9.699 13.774 1.00 88.06 75 GLY A C 1
ATOM 596 O O . GLY A 1 75 ? -29.657 -9.762 12.589 1.00 88.06 75 GLY A O 1
ATOM 597 N N . ALA A 1 76 ? -29.463 -8.555 14.455 1.00 88.69 76 ALA A N 1
ATOM 598 C CA . ALA A 1 76 ? -30.048 -7.336 13.878 1.00 88.69 76 ALA A CA 1
ATOM 599 C C . ALA A 1 76 ? -29.269 -6.802 12.658 1.00 88.69 76 ALA A C 1
ATOM 601 O O . ALA A 1 76 ? -29.781 -5.996 11.881 1.00 88.69 76 ALA A O 1
ATOM 602 N N . TYR A 1 77 ? -28.018 -7.238 12.490 1.00 88.75 77 TYR A N 1
ATOM 603 C CA . TYR A 1 77 ? -27.159 -6.859 11.374 1.00 88.75 77 TYR A CA 1
ATOM 604 C C . TYR A 1 77 ? -26.961 -7.983 10.358 1.00 88.75 77 TYR A C 1
ATOM 606 O O . TYR A 1 77 ? -26.157 -7.801 9.452 1.00 88.75 77 TYR A O 1
ATOM 614 N N . ASP A 1 78 ? -27.667 -9.112 10.461 1.00 85.69 78 ASP A N 1
ATOM 615 C CA . ASP A 1 78 ? -27.447 -10.286 9.608 1.00 85.69 78 ASP A CA 1
ATOM 616 C C . ASP A 1 78 ? -27.567 -9.971 8.118 1.00 85.69 78 ASP A C 1
ATOM 618 O O . ASP A 1 78 ? -26.761 -10.453 7.331 1.00 85.69 78 ASP A O 1
ATOM 622 N N . GLU A 1 79 ? -28.516 -9.128 7.710 1.00 83.12 79 GLU A N 1
ATOM 623 C CA . GLU A 1 79 ? -28.657 -8.715 6.307 1.00 83.12 79 GLU A CA 1
ATOM 624 C C . GLU A 1 79 ? -27.482 -7.857 5.831 1.00 83.12 79 GLU A C 1
ATOM 626 O O . GLU A 1 79 ? -26.953 -8.074 4.743 1.00 83.12 79 GLU A O 1
ATOM 631 N N . LYS A 1 80 ? -27.022 -6.914 6.663 1.00 82.38 80 LYS A N 1
ATOM 632 C CA . LYS A 1 80 ? -25.847 -6.078 6.364 1.00 82.38 80 LYS A CA 1
ATOM 633 C C . LYS A 1 80 ? -24.572 -6.913 6.354 1.00 82.38 80 LYS A C 1
ATOM 635 O O . LYS A 1 80 ? -23.718 -6.720 5.497 1.00 82.38 80 LYS A O 1
ATOM 640 N N . ILE A 1 81 ? -24.462 -7.861 7.282 1.00 83.44 81 ILE A N 1
ATOM 641 C CA . ILE A 1 81 ? -23.382 -8.839 7.342 1.00 83.44 81 ILE A CA 1
ATOM 642 C C . ILE A 1 81 ? -23.410 -9.672 6.065 1.00 83.44 81 ILE A C 1
ATOM 644 O O . ILE A 1 81 ? -22.390 -9.714 5.397 1.00 83.44 81 ILE A O 1
ATOM 648 N N . LYS A 1 82 ? -24.551 -10.249 5.670 1.00 80.19 82 LYS A N 1
ATOM 649 C CA . LYS A 1 82 ? -24.704 -10.994 4.412 1.00 80.19 82 LYS A CA 1
ATOM 650 C C . LYS A 1 82 ? -24.317 -10.139 3.217 1.00 80.19 82 LYS A C 1
ATOM 652 O O . LYS A 1 82 ? -23.419 -10.533 2.503 1.00 80.19 82 LYS A O 1
ATOM 657 N N . ALA A 1 83 ? -24.828 -8.920 3.070 1.00 75.69 83 ALA A N 1
ATOM 658 C CA . ALA A 1 83 ? -24.439 -8.032 1.972 1.00 75.69 83 ALA A CA 1
ATOM 659 C C . ALA A 1 83 ? -22.923 -7.730 1.947 1.00 75.69 83 ALA A C 1
ATOM 661 O O . ALA A 1 83 ? -22.289 -7.774 0.893 1.00 75.69 83 ALA A O 1
ATOM 662 N N . CYS A 1 84 ? -22.303 -7.472 3.102 1.00 65.56 84 CYS A N 1
ATOM 663 C CA . CYS A 1 84 ? -20.858 -7.244 3.201 1.00 65.56 84 CYS A CA 1
ATOM 664 C C . CYS A 1 84 ? -20.018 -8.527 3.042 1.00 65.56 84 CYS A C 1
ATOM 666 O O . CYS A 1 84 ? -18.847 -8.443 2.663 1.00 65.56 84 CYS A O 1
ATOM 668 N N . VAL A 1 85 ? -20.587 -9.695 3.344 1.00 59.16 85 VAL A N 1
ATOM 669 C CA . VAL A 1 85 ? -19.959 -11.022 3.246 1.00 59.16 85 VAL A CA 1
ATOM 670 C C . VAL A 1 85 ? -20.170 -11.639 1.857 1.00 59.16 85 VAL A C 1
ATOM 672 O O . VAL A 1 85 ? -19.283 -12.334 1.378 1.00 59.16 85 VAL A O 1
ATOM 675 N N . ASP A 1 86 ? -21.258 -11.318 1.160 1.00 49.16 86 ASP A N 1
ATOM 676 C CA . ASP A 1 86 ? -21.592 -11.746 -0.205 1.00 49.16 86 ASP A CA 1
ATOM 677 C C . ASP A 1 86 ? -20.835 -10.911 -1.246 1.00 49.16 86 ASP A C 1
ATOM 679 O O . ASP A 1 86 ? -20.396 -11.442 -2.263 1.00 49.16 86 ASP A O 1
ATOM 683 N N . LEU A 1 87 ? -20.488 -9.655 -0.927 1.00 46.53 87 LEU A N 1
ATOM 684 C CA . LEU A 1 87 ? -19.405 -8.924 -1.609 1.00 46.53 87 LEU A CA 1
ATOM 685 C C . LEU A 1 87 ? -18.014 -9.561 -1.379 1.00 46.53 87 LEU A C 1
ATOM 687 O O . LEU A 1 87 ? -17.008 -9.094 -1.919 1.00 46.53 87 LEU A O 1
ATOM 691 N N . LYS A 1 88 ? -17.940 -10.625 -0.568 1.00 43.56 88 LYS A N 1
ATOM 692 C CA . LYS A 1 88 ? -16.727 -11.350 -0.182 1.00 43.56 88 LYS A CA 1
ATOM 693 C C . LYS A 1 88 ? -16.918 -12.880 -0.211 1.00 43.56 88 LYS A C 1
ATOM 695 O O . LYS A 1 88 ? -16.492 -13.581 0.706 1.00 43.56 88 LYS A O 1
ATOM 700 N N . LYS A 1 89 ? -17.446 -13.440 -1.307 1.00 36.03 89 LYS A N 1
ATOM 701 C CA . LYS A 1 89 ? -17.070 -14.806 -1.736 1.00 36.03 89 LYS A CA 1
ATOM 702 C C . LYS A 1 89 ? -17.017 -14.902 -3.276 1.00 36.03 89 LYS A C 1
ATOM 704 O O . LYS A 1 89 ? -17.839 -14.286 -3.936 1.00 36.03 89 LYS A O 1
ATOM 709 N N . PRO A 1 90 ? -16.041 -15.609 -3.877 1.00 33.75 90 PRO A N 1
ATOM 710 C CA . PRO A 1 90 ? -15.459 -16.846 -3.397 1.00 33.75 90 PRO A CA 1
ATOM 711 C C . PRO A 1 90 ? -14.376 -16.587 -2.364 1.00 33.75 90 PRO A C 1
ATOM 713 O O . PRO A 1 90 ? -13.834 -15.491 -2.259 1.00 33.75 90 PRO A O 1
ATOM 716 N N . ALA A 1 91 ? -14.130 -17.617 -1.564 1.00 37.38 91 ALA A N 1
ATOM 717 C CA . ALA A 1 91 ? -13.179 -17.632 -0.480 1.00 37.38 91 ALA A CA 1
ATOM 718 C C . ALA A 1 91 ? -11.953 -16.762 -0.794 1.00 37.38 91 ALA A C 1
ATOM 720 O O . ALA A 1 91 ? -11.193 -17.051 -1.720 1.00 37.38 91 ALA A O 1
ATOM 721 N N . VAL A 1 92 ? -11.669 -15.791 0.076 1.00 41.00 92 VAL A N 1
ATOM 722 C CA . VAL A 1 92 ? -10.280 -15.703 0.506 1.00 41.00 92 VAL A CA 1
ATOM 723 C C . VAL A 1 92 ? -10.050 -17.081 1.122 1.00 41.00 92 VAL A C 1
ATOM 725 O O . VAL A 1 92 ? -10.404 -17.318 2.273 1.00 41.00 92 VAL A O 1
ATOM 728 N N . LYS A 1 93 ? -9.528 -18.028 0.320 1.00 38.09 93 LYS A N 1
ATOM 729 C CA . LYS A 1 93 ? -8.512 -18.940 0.840 1.00 38.09 93 LYS A CA 1
ATOM 730 C C . LYS A 1 93 ? -7.704 -18.016 1.726 1.00 38.09 93 LYS A C 1
ATOM 732 O O . LYS A 1 93 ? -7.198 -17.034 1.174 1.00 38.09 93 LYS A O 1
ATOM 737 N N . GLU A 1 94 ? -7.708 -18.205 3.050 1.00 38.56 94 GLU A N 1
ATOM 738 C CA . GLU A 1 94 ? -6.636 -17.631 3.857 1.00 38.56 94 GLU A CA 1
ATOM 739 C C . GLU A 1 94 ? -5.405 -17.813 2.988 1.00 38.56 94 GLU A C 1
ATOM 741 O O . GLU A 1 94 ? -5.112 -18.951 2.601 1.00 38.56 94 GLU A O 1
ATOM 746 N N . ALA A 1 95 ? -4.847 -16.699 2.483 1.00 40.22 95 ALA A N 1
ATOM 747 C CA . ALA A 1 95 ? -3.646 -16.795 1.678 1.00 40.22 95 ALA A CA 1
ATOM 748 C C . ALA A 1 95 ? -2.745 -17.658 2.553 1.00 40.22 95 ALA A C 1
ATOM 750 O O . ALA A 1 95 ? -2.659 -17.321 3.746 1.00 40.22 95 ALA A O 1
ATOM 751 N N . PRO A 1 96 ? -2.277 -18.818 2.042 1.00 45.22 96 PRO A N 1
ATOM 752 C CA . PRO A 1 96 ? -1.606 -19.812 2.862 1.00 45.22 96 PRO A CA 1
ATOM 753 C C . PRO A 1 96 ? -0.680 -19.042 3.791 1.00 45.22 96 PRO A C 1
ATOM 755 O O . PRO A 1 96 ? -0.020 -18.122 3.292 1.00 45.22 96 PRO A O 1
ATOM 758 N N . PRO A 1 97 ? -0.782 -19.264 5.121 1.00 54.12 97 PRO A N 1
ATOM 759 C CA . PRO A 1 97 ? -0.139 -18.421 6.120 1.00 54.12 97 PRO A CA 1
ATOM 760 C C . PRO A 1 97 ? 1.236 -18.053 5.593 1.00 54.12 97 PRO A C 1
ATOM 762 O O . PRO A 1 97 ? 1.925 -18.987 5.176 1.00 54.12 97 PRO A O 1
ATOM 765 N N . PRO A 1 98 ? 1.587 -16.747 5.542 1.00 58.62 98 PRO A N 1
ATOM 766 C CA . PRO A 1 98 ? 2.672 -16.269 4.700 1.00 58.62 98 PRO A CA 1
ATOM 767 C C . PRO A 1 98 ? 3.854 -17.189 4.894 1.00 58.62 98 PRO A C 1
ATOM 769 O O . PRO A 1 98 ? 4.156 -17.509 6.058 1.00 58.62 98 PRO A O 1
ATOM 772 N N . SER A 1 99 ? 4.408 -17.680 3.786 1.00 67.50 99 SER A N 1
ATOM 773 C CA . SER A 1 99 ? 5.435 -18.714 3.828 1.00 67.50 99 SER A CA 1
ATOM 774 C C . SER A 1 99 ? 6.563 -18.275 4.761 1.00 67.50 99 SER A C 1
ATOM 776 O O . SER A 1 99 ? 6.706 -17.090 5.099 1.00 67.50 99 SER A O 1
ATOM 778 N N . ARG A 1 100 ? 7.357 -19.224 5.255 1.00 71.62 100 ARG A N 1
ATOM 779 C CA . ARG A 1 100 ? 8.464 -18.895 6.162 1.00 71.62 100 ARG A CA 1
ATOM 780 C C . ARG A 1 100 ? 9.361 -17.811 5.546 1.00 71.62 100 ARG A C 1
ATOM 782 O O . ARG A 1 100 ? 9.781 -16.891 6.243 1.00 71.62 100 ARG A O 1
ATOM 789 N N . GLU A 1 101 ? 9.535 -17.887 4.234 1.00 70.38 101 GLU A N 1
ATOM 790 C CA . GLU A 1 101 ? 10.273 -16.979 3.369 1.00 70.38 101 GLU A CA 1
ATOM 791 C C . GLU A 1 101 ? 9.605 -15.602 3.273 1.00 70.38 101 GLU A C 1
ATOM 793 O O . GLU A 1 101 ? 10.270 -14.578 3.425 1.00 70.38 101 GLU A O 1
ATOM 798 N N . GLU A 1 102 ? 8.284 -15.543 3.075 1.00 74.19 102 GLU A N 1
ATOM 799 C CA . GLU A 1 102 ? 7.555 -14.273 3.088 1.00 74.19 102 GLU A CA 1
ATOM 800 C C . GLU A 1 102 ? 7.682 -13.588 4.451 1.00 74.19 102 GLU A C 1
ATOM 802 O O . GLU A 1 102 ? 7.954 -12.387 4.513 1.00 74.19 102 GLU A O 1
ATOM 807 N N . ARG A 1 103 ? 7.517 -14.334 5.556 1.00 76.88 103 ARG A N 1
ATOM 808 C CA . ARG A 1 103 ? 7.656 -13.810 6.931 1.00 76.88 103 ARG A CA 1
ATOM 809 C C . ARG A 1 103 ? 9.038 -13.233 7.182 1.00 76.88 103 ARG A C 1
ATOM 811 O O . ARG A 1 103 ? 9.139 -12.184 7.816 1.00 76.88 103 ARG A O 1
ATOM 818 N N . GLU A 1 104 ? 10.066 -13.891 6.667 1.00 78.81 104 GLU A N 1
ATOM 819 C CA . GLU A 1 104 ? 11.445 -13.425 6.736 1.00 78.81 104 GLU A CA 1
ATOM 820 C C . GLU A 1 104 ? 11.615 -12.092 5.994 1.00 78.81 104 GLU A C 1
ATOM 822 O O . GLU A 1 104 ? 12.076 -11.120 6.591 1.00 78.81 104 GLU A O 1
ATOM 827 N N . LEU A 1 105 ? 11.127 -11.981 4.753 1.00 80.81 105 LEU A N 1
ATOM 828 C CA . LEU A 1 105 ? 11.179 -10.735 3.974 1.00 80.81 105 LEU A CA 1
ATOM 829 C C . LEU A 1 105 ? 10.394 -9.596 4.640 1.00 80.81 105 LEU A C 1
ATOM 831 O O . LEU A 1 105 ? 10.860 -8.459 4.700 1.00 80.81 105 LEU A O 1
ATOM 835 N N . ILE A 1 106 ? 9.220 -9.893 5.200 1.00 82.00 106 ILE A N 1
ATOM 836 C CA . ILE A 1 106 ? 8.427 -8.926 5.973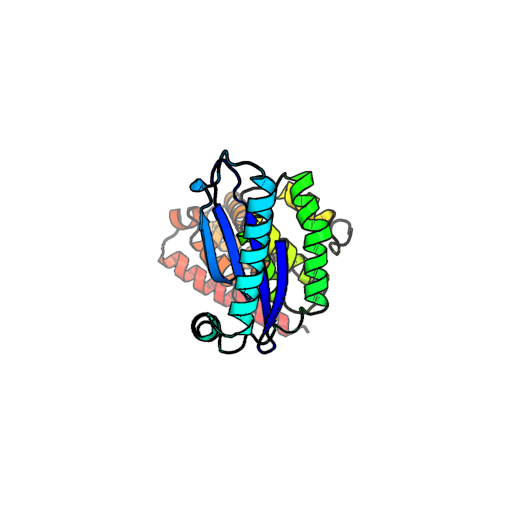 1.00 82.00 106 ILE A CA 1
ATOM 837 C C . ILE A 1 106 ? 9.201 -8.458 7.211 1.00 82.00 106 ILE A C 1
ATOM 839 O O . ILE A 1 106 ? 9.145 -7.276 7.556 1.00 82.00 106 ILE A O 1
ATOM 843 N N . GLY A 1 107 ? 9.909 -9.371 7.879 1.00 78.56 107 GLY A N 1
ATOM 844 C CA . GLY A 1 107 ? 10.788 -9.061 9.003 1.00 78.56 107 GLY A CA 1
ATOM 845 C C . GLY A 1 107 ? 11.932 -8.137 8.591 1.00 78.56 107 GLY A C 1
ATOM 846 O O . GLY A 1 107 ? 12.155 -7.121 9.245 1.00 78.56 107 GLY A O 1
ATOM 847 N N . VAL A 1 108 ? 12.593 -8.423 7.464 1.00 82.00 108 VAL A N 1
ATOM 848 C CA . VAL A 1 108 ? 13.658 -7.571 6.908 1.00 82.00 108 VAL A CA 1
ATOM 849 C C . VAL A 1 108 ? 13.143 -6.160 6.638 1.00 82.00 108 VAL A C 1
ATOM 851 O O . VAL A 1 108 ? 13.784 -5.192 7.051 1.00 82.00 108 VAL A O 1
ATOM 854 N N . VAL A 1 109 ? 11.960 -6.030 6.029 1.00 85.81 109 VAL A N 1
ATOM 855 C CA . VAL A 1 109 ? 11.348 -4.719 5.774 1.00 85.81 109 VAL A CA 1
ATOM 856 C C . VAL A 1 109 ? 11.104 -3.959 7.072 1.00 85.81 109 VAL A C 1
ATOM 858 O O . VAL A 1 109 ? 11.528 -2.815 7.201 1.00 85.81 109 VAL A O 1
ATOM 861 N N . LYS A 1 110 ? 10.435 -4.586 8.042 1.00 84.00 110 LYS A N 1
ATOM 862 C CA . LYS A 1 110 ? 10.051 -3.918 9.291 1.00 84.00 110 LYS A CA 1
ATOM 863 C C . LYS A 1 110 ? 11.241 -3.525 10.157 1.00 84.00 110 LYS A C 1
ATOM 865 O O . LYS A 1 110 ? 11.206 -2.460 10.757 1.00 84.00 110 LYS A O 1
ATOM 870 N N . ASN A 1 111 ? 12.255 -4.382 10.222 1.00 81.38 111 ASN A N 1
ATOM 871 C CA . ASN A 1 111 ? 13.347 -4.231 11.180 1.00 81.38 111 ASN A CA 1
ATOM 872 C C . ASN A 1 111 ? 14.553 -3.483 10.601 1.00 81.38 111 ASN A C 1
ATOM 874 O O . ASN A 1 111 ? 15.351 -2.970 11.372 1.00 81.38 111 ASN A O 1
ATOM 878 N N . ASN A 1 112 ? 14.701 -3.430 9.271 1.00 82.81 112 ASN A N 1
ATOM 879 C CA . ASN A 1 112 ? 15.862 -2.808 8.625 1.00 82.81 112 ASN A CA 1
ATOM 880 C C . ASN A 1 112 ? 15.432 -1.715 7.645 1.00 82.81 112 ASN A C 1
ATOM 882 O O . ASN A 1 112 ? 15.843 -0.571 7.782 1.00 82.81 112 ASN A O 1
ATOM 886 N N . VAL A 1 113 ? 14.560 -2.039 6.684 1.00 82.00 113 VAL A N 1
ATOM 887 C CA . VAL A 1 113 ? 14.220 -1.105 5.598 1.00 82.00 113 VAL A CA 1
ATOM 888 C C . VAL A 1 113 ? 13.458 0.115 6.110 1.00 82.00 113 VAL A C 1
ATOM 890 O O . VAL A 1 113 ? 13.885 1.235 5.858 1.00 82.00 113 VAL A O 1
ATOM 893 N N . LEU A 1 114 ? 12.345 -0.074 6.828 1.00 82.75 114 LEU A N 1
ATOM 894 C CA . LEU A 1 114 ? 11.526 1.052 7.296 1.00 82.75 114 LEU A CA 1
ATOM 895 C C . LEU A 1 114 ? 12.300 1.986 8.246 1.00 82.75 114 LEU A C 1
ATOM 897 O O . LEU A 1 114 ? 12.250 3.194 8.014 1.00 82.75 114 LEU A O 1
ATOM 901 N N . PRO A 1 115 ? 13.046 1.480 9.253 1.00 77.94 115 PRO A N 1
ATOM 902 C CA . PRO A 1 115 ? 13.873 2.334 10.101 1.00 77.94 115 PRO A CA 1
ATOM 903 C C . PRO A 1 115 ? 14.951 3.079 9.310 1.00 77.94 115 PRO A C 1
ATOM 905 O O . PRO A 1 115 ? 15.044 4.293 9.431 1.00 77.94 115 PRO A O 1
ATOM 908 N N . SER A 1 116 ? 15.690 2.404 8.419 1.00 82.12 116 SER A N 1
ATOM 909 C CA . SER A 1 116 ? 16.723 3.054 7.599 1.00 82.12 116 SER A CA 1
ATOM 910 C C . SER A 1 116 ? 16.170 4.155 6.689 1.00 82.12 116 SER A C 1
ATOM 912 O O . SER A 1 116 ? 16.799 5.199 6.536 1.00 82.12 116 SER A O 1
ATOM 914 N N . LEU A 1 117 ? 14.996 3.947 6.084 1.00 80.31 117 LEU A N 1
ATOM 915 C CA . LEU A 1 117 ? 14.350 4.968 5.253 1.00 80.31 117 LEU A CA 1
ATOM 916 C C . LEU A 1 117 ? 13.923 6.185 6.075 1.00 80.31 117 LEU A C 1
ATOM 918 O O . LEU A 1 117 ? 14.093 7.317 5.626 1.00 80.31 117 LEU A O 1
ATOM 922 N N . ARG A 1 118 ? 13.410 5.957 7.285 1.00 82.75 118 ARG A N 1
ATOM 923 C CA . ARG A 1 118 ? 13.014 7.033 8.191 1.00 82.75 118 ARG A CA 1
ATOM 924 C C . ARG A 1 118 ? 14.220 7.806 8.718 1.00 82.75 118 ARG A C 1
ATOM 926 O O . ARG A 1 118 ? 14.208 9.028 8.687 1.00 82.75 118 ARG A O 1
ATOM 933 N N . GLU A 1 119 ? 15.236 7.109 9.210 1.00 78.19 119 GLU A N 1
ATOM 934 C CA . GLU A 1 119 ? 16.359 7.720 9.928 1.00 78.19 119 GLU A CA 1
ATOM 935 C C . GLU A 1 119 ? 17.355 8.410 8.994 1.00 78.19 119 GLU A C 1
ATOM 937 O O . GLU A 1 119 ? 17.847 9.486 9.318 1.00 78.19 119 GLU A O 1
ATOM 942 N N . GLU A 1 120 ? 17.641 7.828 7.828 1.00 81.00 120 GLU A N 1
ATOM 943 C CA . GLU A 1 120 ? 18.681 8.355 6.933 1.00 81.00 120 GLU A CA 1
ATOM 944 C C . GLU A 1 120 ? 18.122 9.224 5.805 1.00 81.00 120 GLU A C 1
ATOM 946 O O . GLU A 1 120 ? 18.828 10.093 5.298 1.00 81.00 120 GLU A O 1
ATOM 951 N N . LEU A 1 121 ? 16.869 8.995 5.399 1.00 78.31 121 LEU A N 1
ATOM 952 C CA . LEU A 1 121 ? 16.235 9.729 4.298 1.00 78.31 121 LEU A CA 1
ATOM 953 C C . LEU A 1 121 ? 15.015 10.548 4.730 1.00 78.31 121 LEU A C 1
ATOM 955 O O . LEU A 1 121 ? 14.486 11.302 3.916 1.00 78.31 121 LEU A O 1
ATOM 959 N N . GLY A 1 122 ? 14.537 10.409 5.971 1.00 79.50 122 GLY A N 1
ATOM 960 C CA . GLY A 1 122 ? 13.302 11.064 6.414 1.00 79.50 122 GLY A CA 1
ATOM 961 C C . GLY A 1 122 ? 12.050 10.570 5.679 1.00 79.50 122 GLY A C 1
ATOM 962 O O . GLY A 1 122 ? 11.042 11.273 5.643 1.00 79.50 122 GLY A O 1
ATOM 963 N N . ILE A 1 123 ? 12.103 9.391 5.046 1.00 81.06 123 ILE A N 1
ATOM 964 C CA . ILE A 1 123 ? 11.010 8.860 4.228 1.00 81.06 123 ILE A CA 1
ATOM 965 C C . ILE A 1 123 ? 10.161 7.909 5.066 1.00 81.06 123 ILE A C 1
ATOM 967 O O . ILE A 1 123 ? 10.564 6.782 5.352 1.00 81.06 123 ILE A O 1
ATOM 971 N N . ASP A 1 124 ? 8.933 8.328 5.353 1.00 82.69 124 ASP A N 1
ATOM 972 C CA . ASP A 1 124 ? 7.879 7.434 5.818 1.00 82.69 124 ASP A CA 1
ATOM 973 C C . ASP A 1 124 ? 7.019 6.961 4.638 1.00 82.69 124 ASP A C 1
ATOM 975 O O . ASP A 1 124 ? 6.475 7.747 3.859 1.00 82.69 124 ASP A O 1
ATOM 979 N N . LEU A 1 125 ? 6.897 5.641 4.505 1.00 80.31 125 LEU A N 1
ATOM 980 C CA . LEU A 1 125 ? 6.053 5.009 3.495 1.00 80.31 125 LEU A CA 1
ATOM 981 C C . LEU A 1 125 ? 4.576 5.130 3.887 1.00 80.31 125 LEU A C 1
ATOM 983 O O . LEU A 1 125 ? 4.173 4.775 4.996 1.00 80.31 125 LEU A O 1
ATOM 987 N N . THR A 1 126 ? 3.751 5.580 2.947 1.00 81.25 126 THR A N 1
ATOM 988 C CA . THR A 1 126 ? 2.298 5.687 3.121 1.00 81.25 126 THR A CA 1
ATOM 989 C C . THR A 1 126 ? 1.634 4.310 3.196 1.00 81.25 126 THR A C 1
ATOM 991 O O . THR A 1 126 ? 2.184 3.285 2.780 1.00 81.25 126 THR A O 1
ATOM 994 N N . ARG A 1 127 ? 0.387 4.264 3.683 1.00 71.69 127 ARG A N 1
ATOM 995 C CA . ARG A 1 127 ? -0.391 3.017 3.770 1.00 71.69 127 ARG A CA 1
ATOM 996 C C . ARG A 1 127 ? -0.548 2.325 2.411 1.00 71.69 127 ARG A C 1
ATOM 998 O O . ARG A 1 127 ? -0.502 1.100 2.348 1.00 71.69 127 ARG A O 1
ATOM 1005 N N . GLU A 1 128 ? -0.711 3.088 1.336 1.00 70.44 128 GLU A N 1
ATOM 1006 C CA . GLU A 1 128 ? -0.845 2.561 -0.027 1.00 70.44 128 GLU A CA 1
ATOM 1007 C C . GLU A 1 128 ? 0.467 1.948 -0.533 1.00 70.44 128 GLU A C 1
ATOM 1009 O O . GLU A 1 128 ? 0.472 0.846 -1.086 1.00 70.44 128 GLU A O 1
ATOM 1014 N N . GLU A 1 129 ? 1.592 2.613 -0.266 1.00 80.38 129 GLU A N 1
ATOM 1015 C CA . GLU A 1 129 ? 2.935 2.137 -0.604 1.00 80.38 129 GLU A CA 1
ATOM 1016 C C . GLU A 1 129 ? 3.300 0.865 0.174 1.00 80.38 129 GLU A C 1
ATOM 1018 O O . GLU A 1 129 ? 3.838 -0.081 -0.403 1.00 80.38 129 GLU A O 1
ATOM 1023 N N . LEU A 1 130 ? 2.924 0.779 1.453 1.00 79.94 130 LEU A N 1
ATOM 1024 C CA . LEU A 1 130 ? 3.093 -0.429 2.266 1.00 79.94 130 LEU A CA 1
ATOM 1025 C C . LEU A 1 130 ? 2.236 -1.597 1.758 1.00 79.94 130 LEU A C 1
ATOM 1027 O O . LEU A 1 130 ? 2.698 -2.740 1.739 1.00 79.94 130 LEU A O 1
ATOM 1031 N N . VAL A 1 131 ? 1.002 -1.335 1.314 1.00 77.56 131 VAL A N 1
ATOM 1032 C CA . VAL A 1 131 ? 0.136 -2.357 0.697 1.00 77.56 131 VAL A CA 1
ATOM 1033 C C . VAL A 1 131 ? 0.723 -2.835 -0.632 1.00 77.56 131 VAL A C 1
ATOM 1035 O O . VAL A 1 131 ? 0.718 -4.039 -0.909 1.00 77.56 131 VAL A O 1
ATOM 1038 N N . ARG A 1 132 ? 1.272 -1.922 -1.440 1.00 84.94 132 ARG A N 1
ATOM 1039 C CA . ARG A 1 132 ? 1.975 -2.259 -2.681 1.00 84.94 132 ARG A CA 1
ATOM 1040 C C . ARG A 1 132 ? 3.207 -3.119 -2.407 1.00 84.94 132 ARG A C 1
ATOM 1042 O O . ARG A 1 132 ? 3.333 -4.181 -3.014 1.00 84.94 132 ARG A O 1
ATOM 1049 N N . LEU A 1 133 ? 4.054 -2.710 -1.464 1.00 83.31 133 LEU A N 1
ATOM 1050 C CA . LEU A 1 133 ? 5.242 -3.461 -1.065 1.00 83.31 133 LEU A CA 1
ATOM 1051 C C . LEU A 1 133 ? 4.859 -4.855 -0.562 1.00 83.31 133 LEU A C 1
ATOM 1053 O O . LEU A 1 133 ? 5.435 -5.851 -0.988 1.00 83.31 133 LEU A O 1
ATOM 1057 N N . ARG A 1 134 ? 3.815 -4.959 0.268 1.00 81.38 134 ARG A N 1
ATOM 1058 C CA . ARG A 1 134 ? 3.318 -6.248 0.763 1.00 81.38 134 ARG A CA 1
ATOM 1059 C C . ARG A 1 134 ? 2.859 -7.176 -0.362 1.00 81.38 134 ARG A C 1
ATOM 1061 O O . ARG A 1 134 ? 3.131 -8.372 -0.308 1.00 81.38 134 ARG A O 1
ATOM 1068 N N . ARG A 1 135 ? 2.174 -6.635 -1.371 1.00 78.38 135 ARG A N 1
ATOM 1069 C CA . ARG A 1 135 ? 1.739 -7.389 -2.557 1.00 78.38 135 ARG A CA 1
ATOM 1070 C C . ARG A 1 135 ? 2.914 -7.803 -3.442 1.00 78.38 135 ARG A C 1
ATOM 1072 O O . ARG A 1 135 ? 2.827 -8.821 -4.117 1.00 78.38 135 ARG A O 1
ATOM 1079 N N . ALA A 1 136 ? 3.976 -7.007 -3.486 1.00 78.81 136 ALA A N 1
ATOM 1080 C CA . ALA A 1 136 ? 5.186 -7.373 -4.205 1.00 78.81 136 ALA A CA 1
ATOM 1081 C C . ALA A 1 136 ? 5.920 -8.514 -3.496 1.00 78.81 136 ALA A C 1
ATOM 1083 O O . ALA A 1 136 ? 6.282 -9.475 -4.161 1.00 78.81 136 ALA A O 1
ATOM 1084 N N . ILE A 1 137 ? 6.033 -8.469 -2.160 1.00 83.19 137 ILE A N 1
ATOM 1085 C CA . ILE A 1 137 ? 6.639 -9.546 -1.357 1.00 83.19 137 ILE A CA 1
ATOM 1086 C C . ILE A 1 137 ? 5.955 -10.890 -1.622 1.00 83.19 137 ILE A C 1
ATOM 1088 O O . ILE A 1 137 ? 6.646 -11.877 -1.835 1.00 83.19 137 ILE A O 1
ATOM 1092 N N . SER A 1 138 ? 4.620 -10.921 -1.704 1.00 78.19 138 SER A N 1
ATOM 1093 C CA . SER A 1 138 ? 3.881 -12.164 -1.978 1.00 78.19 138 SER A CA 1
ATOM 1094 C C . SER A 1 138 ? 3.999 -12.679 -3.418 1.00 78.19 138 SER A C 1
ATOM 1096 O O . SER A 1 138 ? 3.372 -13.668 -3.782 1.00 78.19 138 SER A O 1
ATOM 1098 N N . LYS A 1 139 ? 4.697 -11.948 -4.291 1.00 79.62 139 LYS A N 1
ATOM 1099 C CA . LYS A 1 139 ? 4.972 -12.334 -5.681 1.00 79.62 139 LYS A CA 1
ATOM 1100 C C . LYS A 1 139 ? 6.447 -12.658 -5.905 1.00 79.62 139 LYS A C 1
ATOM 1102 O O . LYS A 1 139 ? 6.812 -12.988 -7.032 1.00 79.62 139 LYS A O 1
ATOM 1107 N N . ILE A 1 140 ? 7.289 -12.514 -4.880 1.00 76.44 140 ILE A N 1
ATOM 1108 C CA . ILE A 1 140 ? 8.703 -12.866 -4.974 1.00 76.44 140 ILE A CA 1
ATOM 1109 C C . ILE A 1 140 ? 8.782 -14.397 -5.050 1.00 76.44 140 ILE A C 1
ATOM 1111 O O . ILE A 1 140 ? 8.234 -15.064 -4.172 1.00 76.44 140 ILE A O 1
ATOM 1115 N N . PRO A 1 141 ? 9.412 -14.961 -6.096 1.00 71.06 141 PRO A N 1
ATOM 1116 C CA . PRO A 1 141 ? 9.529 -16.403 -6.236 1.00 71.06 141 PRO A CA 1
ATOM 1117 C C . PRO A 1 141 ? 10.393 -16.994 -5.118 1.00 71.06 141 PRO A C 1
ATOM 1119 O O . PRO A 1 141 ? 11.311 -16.352 -4.601 1.00 71.06 141 PRO A O 1
ATOM 1122 N N . GLU A 1 142 ? 10.107 -18.242 -4.765 1.00 67.62 142 GLU A N 1
ATOM 1123 C CA . GLU A 1 142 ? 10.979 -19.033 -3.901 1.00 67.62 142 GLU A CA 1
ATOM 1124 C C . GLU A 1 142 ? 12.320 -19.277 -4.611 1.00 67.62 142 GLU A C 1
ATOM 1126 O O . GLU A 1 142 ? 12.367 -19.507 -5.819 1.00 67.62 142 GLU A O 1
ATOM 1131 N N . GLY A 1 143 ? 13.426 -19.173 -3.873 1.00 66.38 143 GLY A N 1
ATOM 1132 C CA . GLY A 1 143 ? 14.766 -19.226 -4.453 1.00 66.38 143 GLY A CA 1
ATOM 1133 C C . GLY A 1 143 ? 15.864 -18.859 -3.460 1.00 66.38 143 GLY A C 1
ATOM 1134 O O . GLY A 1 143 ? 15.647 -18.833 -2.239 1.00 66.38 143 GLY A O 1
ATOM 1135 N N . GLU A 1 144 ? 17.055 -18.547 -3.973 1.00 72.50 144 GLU A N 1
ATOM 1136 C CA . GLU A 1 144 ? 18.191 -18.143 -3.144 1.00 72.50 144 GLU A CA 1
ATOM 1137 C C . GLU A 1 144 ? 17.838 -16.900 -2.307 1.00 72.50 144 GLU A C 1
ATOM 1139 O O . GLU A 1 144 ? 17.144 -15.986 -2.761 1.00 72.50 144 GLU A O 1
ATOM 1144 N N . VAL A 1 145 ? 18.301 -16.861 -1.054 1.00 69.81 145 VAL A N 1
ATOM 1145 C CA . VAL A 1 145 ? 18.041 -15.742 -0.127 1.00 69.81 145 VAL A CA 1
ATOM 1146 C C . VAL A 1 145 ? 18.489 -14.410 -0.741 1.00 69.81 145 VAL A C 1
ATOM 1148 O O . VAL A 1 145 ? 17.779 -13.410 -0.642 1.00 69.81 145 VAL A O 1
ATOM 1151 N N . ARG A 1 146 ? 19.632 -14.418 -1.440 1.00 71.06 146 ARG A N 1
ATOM 1152 C CA . ARG A 1 146 ? 20.196 -13.250 -2.123 1.00 71.06 146 ARG A CA 1
ATOM 1153 C C . ARG A 1 146 ? 19.259 -12.703 -3.202 1.00 71.06 146 ARG A C 1
ATOM 1155 O O . ARG A 1 146 ? 18.977 -11.508 -3.202 1.00 71.06 146 ARG A O 1
ATOM 1162 N N . ASP A 1 147 ? 18.739 -13.562 -4.074 1.00 69.31 147 ASP A N 1
ATOM 1163 C CA . ASP A 1 147 ? 17.855 -13.150 -5.170 1.00 69.31 147 ASP A CA 1
ATOM 1164 C C . ASP A 1 147 ? 16.531 -12.594 -4.648 1.00 69.31 147 ASP A C 1
ATOM 1166 O O . ASP A 1 147 ? 16.063 -11.551 -5.107 1.00 69.31 147 ASP A O 1
ATOM 1170 N N . ARG A 1 148 ? 15.971 -13.222 -3.609 1.00 77.75 148 ARG A N 1
ATOM 1171 C CA . ARG A 1 148 ? 14.756 -12.736 -2.940 1.00 77.75 148 ARG A CA 1
ATOM 1172 C C . ARG A 1 148 ? 14.951 -11.352 -2.325 1.00 77.75 148 ARG A C 1
ATOM 1174 O O . ARG A 1 148 ? 14.075 -10.492 -2.442 1.00 77.75 148 ARG A O 1
ATOM 1181 N N . MET A 1 149 ? 16.103 -11.112 -1.703 1.00 75.19 149 MET A N 1
ATOM 1182 C CA . MET A 1 149 ? 16.448 -9.806 -1.140 1.00 75.19 149 MET A CA 1
ATOM 1183 C C . MET A 1 149 ? 16.675 -8.751 -2.225 1.00 75.19 149 MET A C 1
ATOM 1185 O O . MET A 1 149 ? 16.208 -7.624 -2.074 1.00 75.19 149 MET A O 1
ATOM 1189 N N . LEU A 1 150 ? 17.290 -9.110 -3.354 1.00 76.56 150 LEU A N 1
ATOM 1190 C CA . LEU A 1 150 ? 17.410 -8.213 -4.508 1.00 76.56 150 LEU A CA 1
ATOM 1191 C C . LEU A 1 150 ? 16.037 -7.835 -5.084 1.00 76.56 150 LEU A C 1
ATOM 1193 O O . LEU A 1 150 ? 15.796 -6.659 -5.365 1.00 76.56 150 LEU A O 1
ATOM 1197 N N . CYS A 1 151 ? 15.107 -8.789 -5.205 1.00 76.50 151 CYS A N 1
ATOM 1198 C CA . CYS A 1 151 ? 13.728 -8.502 -5.612 1.00 76.50 151 CYS A CA 1
ATOM 1199 C C . CYS A 1 151 ? 13.016 -7.577 -4.615 1.00 76.50 151 CYS A C 1
ATOM 1201 O O . CYS A 1 151 ? 12.294 -6.666 -5.023 1.00 76.50 151 CYS A O 1
ATOM 1203 N N . LEU A 1 152 ? 13.240 -7.770 -3.313 1.00 82.38 152 LEU A N 1
ATOM 1204 C CA . LEU A 1 152 ? 12.679 -6.907 -2.279 1.00 82.38 152 LEU A CA 1
ATOM 1205 C C . LEU A 1 152 ? 13.221 -5.474 -2.387 1.00 82.38 152 LEU A C 1
ATOM 1207 O O . LEU A 1 152 ? 12.440 -4.525 -2.463 1.00 82.38 152 LEU A O 1
ATOM 1211 N N . TYR A 1 153 ? 14.544 -5.308 -2.420 1.00 84.25 153 TYR A N 1
ATOM 1212 C CA . TYR A 1 153 ? 15.180 -3.991 -2.489 1.00 84.25 153 TYR A CA 1
ATOM 1213 C C . TYR A 1 153 ? 14.847 -3.270 -3.797 1.00 84.25 153 TYR A C 1
ATOM 1215 O O . TYR A 1 153 ? 14.654 -2.056 -3.788 1.00 84.25 153 TYR A O 1
ATOM 1223 N N . SER A 1 154 ? 14.659 -4.013 -4.891 1.00 77.94 154 SER A N 1
ATOM 1224 C CA . SER A 1 154 ? 14.130 -3.483 -6.150 1.00 77.94 154 SER A CA 1
ATOM 1225 C C . SER A 1 154 ? 12.780 -2.798 -5.987 1.00 77.94 154 SER A C 1
ATOM 1227 O O . SER A 1 154 ? 12.573 -1.715 -6.539 1.00 77.94 154 SER A O 1
ATOM 1229 N N . GLU A 1 155 ? 11.833 -3.446 -5.303 1.00 82.31 155 GLU A N 1
ATOM 1230 C CA . GLU A 1 155 ? 10.496 -2.879 -5.147 1.00 82.31 155 GLU A CA 1
ATOM 1231 C C . GLU A 1 155 ? 10.546 -1.667 -4.221 1.00 82.31 155 GLU A C 1
ATOM 1233 O O . GLU A 1 155 ? 9.939 -0.641 -4.526 1.00 82.31 155 GLU A O 1
ATOM 1238 N N . VAL A 1 156 ? 11.322 -1.756 -3.136 1.00 83.00 156 VAL A N 1
ATOM 1239 C CA . VAL A 1 156 ? 11.551 -0.627 -2.227 1.00 83.00 156 VAL A CA 1
ATOM 1240 C C . VAL A 1 156 ? 12.082 0.568 -3.014 1.00 83.00 156 VAL A C 1
ATOM 1242 O O . VAL A 1 156 ? 11.468 1.632 -2.956 1.00 83.00 156 VAL A O 1
ATOM 1245 N N . TYR A 1 157 ? 13.134 0.386 -3.822 1.00 82.50 157 TYR A N 1
ATOM 1246 C CA . TYR A 1 157 ? 13.673 1.442 -4.679 1.00 82.50 157 TYR A CA 1
ATOM 1247 C C . TYR A 1 157 ? 12.618 1.991 -5.638 1.00 82.50 157 TYR A C 1
ATOM 1249 O O . TYR A 1 157 ? 12.463 3.201 -5.746 1.00 82.50 157 TYR A O 1
ATOM 1257 N N . SER A 1 158 ? 11.826 1.135 -6.295 1.00 78.50 158 SER A N 1
ATOM 1258 C CA . SER A 1 158 ? 10.770 1.601 -7.203 1.00 78.50 158 SER A CA 1
ATOM 1259 C C . SER A 1 158 ? 9.732 2.492 -6.517 1.00 78.50 158 SER A C 1
ATOM 1261 O O . SER A 1 158 ? 9.116 3.309 -7.206 1.00 78.50 158 SER A O 1
ATOM 1263 N N . ILE A 1 159 ? 9.499 2.315 -5.217 1.00 81.50 159 ILE A N 1
ATOM 1264 C CA . ILE A 1 159 ? 8.563 3.135 -4.448 1.00 81.50 159 ILE A CA 1
ATOM 1265 C C . ILE A 1 159 ? 9.194 4.490 -4.108 1.00 81.50 159 ILE A C 1
ATOM 1267 O O . ILE A 1 159 ? 8.544 5.523 -4.257 1.00 81.50 159 ILE A O 1
ATOM 1271 N N . ILE A 1 160 ? 10.467 4.502 -3.710 1.00 81.94 160 ILE A N 1
ATOM 1272 C CA . ILE A 1 160 ? 11.139 5.706 -3.193 1.00 81.94 160 ILE A CA 1
ATOM 1273 C C . ILE A 1 160 ? 12.039 6.422 -4.207 1.00 81.94 160 ILE A C 1
ATOM 1275 O O . ILE A 1 160 ? 12.581 7.469 -3.879 1.00 81.94 160 ILE A O 1
ATOM 1279 N N . ARG A 1 161 ? 12.189 5.921 -5.440 1.00 80.69 161 ARG A N 1
ATOM 1280 C CA . ARG A 1 161 ? 13.119 6.455 -6.463 1.00 80.69 161 ARG A CA 1
ATOM 1281 C C . ARG A 1 161 ? 12.951 7.941 -6.785 1.00 80.69 161 ARG A C 1
ATOM 1283 O O . ARG A 1 161 ? 13.878 8.559 -7.280 1.00 80.69 161 ARG A O 1
ATOM 1290 N N . ASN A 1 162 ? 11.767 8.504 -6.538 1.00 80.94 162 ASN A N 1
ATOM 1291 C CA . ASN A 1 162 ? 11.490 9.928 -6.750 1.00 80.94 162 ASN A CA 1
ATOM 1292 C C . ASN A 1 162 ? 11.833 10.788 -5.516 1.00 80.94 162 ASN A C 1
ATOM 1294 O O . ASN A 1 162 ? 11.619 11.994 -5.541 1.00 80.94 162 ASN A O 1
ATOM 1298 N N . ARG A 1 163 ? 12.276 10.164 -4.418 1.00 77.88 163 ARG A N 1
ATOM 1299 C CA . ARG A 1 163 ? 12.527 10.771 -3.102 1.00 77.88 163 ARG A CA 1
ATOM 1300 C C . ARG A 1 163 ? 13.942 10.495 -2.576 1.00 77.88 163 ARG A C 1
ATOM 1302 O O . ARG A 1 163 ? 14.285 11.003 -1.517 1.00 77.88 163 ARG A O 1
ATOM 1309 N N . CYS A 1 164 ? 14.746 9.685 -3.268 1.00 75.81 164 CYS A N 1
ATOM 1310 C CA . CYS A 1 164 ? 16.128 9.409 -2.887 1.00 75.81 164 CYS A CA 1
ATOM 1311 C C . CYS A 1 164 ? 17.030 9.228 -4.108 1.00 75.81 164 CYS A C 1
ATOM 1313 O O . CYS A 1 164 ? 16.628 8.615 -5.104 1.00 75.81 164 CYS A O 1
ATOM 1315 N N . ASP A 1 165 ? 18.278 9.669 -3.989 1.00 75.00 165 ASP A N 1
ATOM 1316 C CA . ASP A 1 165 ? 19.286 9.444 -5.015 1.00 75.00 165 ASP A CA 1
ATOM 1317 C C . ASP A 1 165 ? 19.861 8.026 -4.940 1.00 75.00 165 ASP A C 1
ATOM 1319 O O . ASP A 1 165 ? 19.876 7.357 -3.900 1.00 75.00 165 ASP A O 1
ATOM 1323 N N . ARG A 1 166 ? 20.364 7.544 -6.079 1.00 67.81 166 ARG A N 1
ATOM 1324 C CA . ARG A 1 166 ? 20.852 6.166 -6.229 1.00 67.81 166 ARG A CA 1
ATOM 1325 C C . ARG A 1 166 ? 21.970 5.823 -5.244 1.00 67.81 166 ARG A C 1
ATOM 1327 O O . ARG A 1 166 ? 22.012 4.699 -4.746 1.00 67.81 166 ARG A O 1
ATOM 1334 N N . ASP A 1 167 ? 22.872 6.758 -4.968 1.00 73.38 167 ASP A N 1
ATOM 1335 C CA . ASP A 1 167 ? 24.009 6.508 -4.077 1.00 73.38 167 ASP A CA 1
ATOM 1336 C C . ASP A 1 167 ? 23.594 6.467 -2.607 1.00 73.38 167 ASP A C 1
ATOM 1338 O O . ASP A 1 167 ? 24.091 5.625 -1.857 1.00 73.38 167 ASP A O 1
ATOM 1342 N N . GLN A 1 168 ? 22.601 7.275 -2.226 1.00 76.69 168 GLN A N 1
ATOM 1343 C CA . GLN A 1 168 ? 21.984 7.196 -0.905 1.00 76.69 168 GLN A CA 1
ATOM 1344 C C . GLN A 1 168 ? 21.296 5.839 -0.718 1.00 76.69 168 GLN A C 1
ATOM 1346 O O . GLN A 1 168 ? 21.524 5.154 0.276 1.00 76.69 168 GLN A O 1
ATOM 1351 N N . PHE A 1 169 ? 20.536 5.381 -1.719 1.00 78.44 169 PHE A N 1
ATOM 1352 C CA . PHE A 1 169 ? 19.900 4.065 -1.667 1.00 78.44 169 PHE A CA 1
ATOM 1353 C C . PHE A 1 169 ? 20.919 2.916 -1.602 1.00 78.44 169 PHE A C 1
ATOM 1355 O O . PHE A 1 169 ? 20.767 1.990 -0.807 1.00 78.44 169 PHE A O 1
ATOM 1362 N N . LYS A 1 170 ? 22.004 2.979 -2.385 1.00 76.31 170 LYS A N 1
ATOM 1363 C CA . LYS A 1 170 ? 23.097 1.992 -2.313 1.00 76.31 170 LYS A CA 1
ATOM 1364 C C . LYS A 1 170 ? 23.747 1.948 -0.929 1.00 76.31 170 LYS A C 1
ATOM 1366 O O . LYS A 1 170 ? 24.128 0.865 -0.483 1.00 76.31 170 LYS A O 1
ATOM 1371 N N . ALA A 1 171 ? 23.898 3.092 -0.260 1.00 77.00 171 ALA A N 1
ATOM 1372 C CA . ALA A 1 171 ? 24.435 3.148 1.097 1.00 77.00 171 ALA A CA 1
ATOM 1373 C C . ALA A 1 171 ? 23.523 2.421 2.100 1.00 77.00 171 ALA A C 1
ATOM 1375 O O . ALA A 1 171 ? 24.031 1.690 2.951 1.00 77.00 171 ALA A O 1
ATOM 1376 N N . LEU A 1 172 ? 22.200 2.537 1.940 1.00 79.38 172 LEU A N 1
ATOM 1377 C CA . LEU A 1 172 ? 21.217 1.802 2.745 1.00 79.38 172 LEU A CA 1
ATOM 1378 C C . LEU A 1 172 ? 21.260 0.298 2.493 1.00 79.38 172 LEU A C 1
ATOM 1380 O O . LEU A 1 172 ? 21.346 -0.491 3.429 1.00 79.38 172 LEU A O 1
ATOM 1384 N N . VAL A 1 173 ? 21.273 -0.108 1.223 1.00 79.25 173 VAL A N 1
ATOM 1385 C CA . VAL A 1 173 ? 21.284 -1.525 0.834 1.00 79.25 173 VAL A CA 1
ATOM 1386 C C . VAL A 1 173 ? 22.515 -2.259 1.379 1.00 79.25 173 VAL A C 1
ATOM 1388 O O . VAL A 1 173 ? 22.410 -3.421 1.757 1.00 79.25 173 VAL A O 1
ATOM 1391 N N . LYS A 1 174 ? 23.668 -1.582 1.507 1.00 77.12 174 LYS A N 1
ATOM 1392 C CA . LYS A 1 174 ? 24.878 -2.143 2.144 1.00 77.12 174 LYS A CA 1
ATOM 1393 C C . LYS A 1 174 ? 24.710 -2.459 3.637 1.00 77.12 174 LYS A C 1
ATOM 1395 O O . LYS A 1 174 ? 25.492 -3.244 4.169 1.00 77.12 174 LYS A O 1
ATOM 1400 N N . LYS A 1 175 ? 23.754 -1.821 4.316 1.00 76.25 175 LYS A N 1
ATOM 1401 C CA . LYS A 1 175 ? 23.453 -2.033 5.742 1.00 76.25 175 LYS A CA 1
ATOM 1402 C C . LYS A 1 175 ? 22.405 -3.125 5.954 1.00 76.25 175 LYS A C 1
ATOM 1404 O O . LYS A 1 175 ? 22.266 -3.622 7.068 1.00 76.25 175 LYS A O 1
ATOM 1409 N N . TRP A 1 176 ? 21.665 -3.497 4.911 1.00 80.00 176 TRP A N 1
ATOM 1410 C CA . TRP A 1 176 ? 20.584 -4.469 5.005 1.00 80.00 176 TRP A CA 1
ATOM 1411 C C . TRP A 1 176 ? 21.079 -5.915 4.839 1.00 80.00 176 TRP A C 1
ATOM 1413 O O . TRP A 1 176 ? 22.052 -6.171 4.124 1.00 80.00 176 TRP A O 1
ATOM 1423 N N . PRO A 1 177 ? 20.426 -6.887 5.502 1.00 67.69 177 PRO A N 1
ATOM 1424 C CA . PRO A 1 177 ? 20.866 -8.279 5.502 1.00 67.69 177 PRO A CA 1
ATOM 1425 C C . PRO A 1 177 ? 20.877 -8.913 4.100 1.00 67.69 177 PRO A C 1
ATOM 1427 O O . PRO A 1 177 ? 20.087 -8.558 3.227 1.00 67.69 177 PRO A O 1
ATOM 1430 N N . GLY A 1 178 ? 21.810 -9.855 3.909 1.00 62.56 178 GLY A N 1
ATOM 1431 C CA . GLY A 1 178 ? 22.008 -10.706 2.723 1.00 62.56 178 GLY A CA 1
ATOM 1432 C C . GLY A 1 178 ? 22.523 -10.042 1.443 1.00 62.56 178 GLY A C 1
ATOM 1433 O O . GLY A 1 178 ? 22.719 -10.728 0.438 1.00 62.56 178 GLY A O 1
ATOM 1434 N N . VAL A 1 179 ? 22.895 -8.763 1.502 1.00 53.19 179 VAL A N 1
ATOM 1435 C CA . VAL A 1 179 ? 23.947 -8.231 0.626 1.00 53.19 179 VAL A CA 1
ATOM 1436 C C . VAL A 1 179 ? 25.270 -8.514 1.322 1.00 53.19 179 VAL A C 1
ATOM 1438 O O . VAL A 1 179 ? 25.669 -7.808 2.244 1.00 53.19 179 VAL A O 1
ATOM 1441 N N . ALA A 1 180 ? 25.913 -9.621 0.954 1.00 39.38 180 ALA A N 1
ATOM 1442 C CA . ALA A 1 180 ? 27.212 -9.977 1.505 1.00 39.38 180 ALA A CA 1
ATOM 1443 C C . ALA A 1 180 ? 28.177 -8.785 1.386 1.00 39.38 180 ALA A C 1
ATOM 1445 O O . ALA A 1 180 ? 28.331 -8.206 0.308 1.00 39.38 180 ALA A O 1
ATOM 1446 N N . LYS A 1 181 ? 28.849 -8.446 2.495 1.00 45.22 181 LYS A N 1
ATOM 1447 C CA . LYS A 1 181 ? 30.121 -7.721 2.464 1.00 45.22 181 LYS A CA 1
ATOM 1448 C C . LYS A 1 181 ? 31.075 -8.537 1.591 1.00 45.22 181 LYS A C 1
ATOM 1450 O O . LYS A 1 181 ? 31.656 -9.514 2.047 1.00 45.22 181 LYS A O 1
ATOM 1455 N N . GLY A 1 182 ? 31.185 -8.144 0.334 1.00 32.59 182 GLY A N 1
ATOM 1456 C CA . GLY A 1 182 ? 32.160 -8.631 -0.621 1.00 32.59 182 GLY A CA 1
ATOM 1457 C C . GLY A 1 182 ? 32.749 -7.417 -1.311 1.00 32.59 182 GLY A C 1
ATOM 1458 O O . GLY A 1 182 ? 32.034 -6.650 -1.954 1.00 32.59 182 GLY A O 1
ATOM 1459 N N . SER A 1 183 ? 34.044 -7.220 -1.093 1.00 29.09 183 SER A N 1
ATOM 1460 C CA . SER A 1 183 ? 34.968 -6.512 -1.977 1.00 29.09 183 SER A CA 1
ATOM 1461 C C . SER A 1 183 ? 34.546 -6.597 -3.444 1.00 29.09 183 SER A C 1
ATOM 1463 O O . SER A 1 183 ? 34.038 -7.624 -3.882 1.00 29.09 183 SER A O 1
ATOM 1465 N N . GLY A 1 184 ? 34.745 -5.502 -4.180 1.00 36.31 184 GLY A N 1
ATOM 1466 C CA . GLY A 1 184 ? 34.286 -5.327 -5.552 1.00 36.31 184 GLY A CA 1
ATOM 1467 C C . GLY A 1 184 ? 34.481 -6.552 -6.437 1.00 36.31 184 GLY A C 1
ATOM 1468 O O . GLY A 1 184 ? 35.579 -6.807 -6.890 1.00 36.31 184 GLY A O 1
ATOM 1469 N N . GLU A 1 185 ? 33.384 -7.256 -6.696 1.00 34.75 185 GLU A N 1
ATOM 1470 C CA . GLU A 1 185 ? 33.137 -8.113 -7.851 1.00 34.75 185 GLU A CA 1
ATOM 1471 C C . GLU A 1 185 ? 31.663 -8.541 -7.773 1.00 34.75 185 GLU A C 1
ATOM 1473 O O . GLU A 1 185 ? 31.254 -9.332 -6.929 1.00 34.75 185 GLU A O 1
ATOM 1478 N N . GLY A 1 186 ? 30.817 -7.902 -8.590 1.00 30.81 186 GLY A N 1
ATOM 1479 C CA . GLY A 1 186 ? 29.371 -8.156 -8.617 1.00 30.81 186 GLY A CA 1
ATOM 1480 C C . GLY A 1 186 ? 29.012 -9.590 -9.048 1.00 30.81 186 GLY A C 1
ATOM 1481 O O . GLY A 1 186 ? 29.807 -10.236 -9.735 1.00 30.81 186 GLY A O 1
ATOM 1482 N N . PRO A 1 187 ? 27.806 -10.076 -8.693 1.00 37.81 187 PRO A N 1
ATOM 1483 C CA . PRO A 1 187 ? 27.401 -11.466 -8.879 1.00 37.81 187 PRO A CA 1
ATOM 1484 C C . PRO A 1 187 ? 27.321 -11.835 -10.369 1.00 37.81 187 PRO A C 1
ATOM 1486 O O . PRO A 1 187 ? 26.818 -11.073 -11.200 1.00 37.81 187 PRO A O 1
ATOM 1489 N N . ALA A 1 188 ? 27.805 -13.034 -10.692 1.00 39.47 188 ALA A N 1
ATOM 1490 C CA . ALA A 1 188 ? 28.061 -13.559 -12.036 1.00 39.47 188 ALA A CA 1
ATOM 1491 C C . ALA A 1 188 ? 26.824 -13.769 -12.947 1.00 39.47 188 ALA A C 1
ATOM 1493 O O . ALA A 1 188 ? 26.966 -14.298 -14.043 1.00 39.47 188 ALA A O 1
ATOM 1494 N N . GLY A 1 189 ? 25.627 -13.319 -12.554 1.00 42.91 189 GLY A N 1
ATOM 1495 C CA . GLY A 1 189 ? 24.401 -13.420 -13.363 1.00 42.91 189 GLY A CA 1
ATOM 1496 C C . GLY A 1 189 ? 23.946 -12.121 -14.043 1.00 42.91 189 GLY A C 1
ATOM 1497 O O . GLY A 1 189 ? 23.126 -12.172 -14.954 1.00 42.91 189 GLY A O 1
ATOM 1498 N N . VAL A 1 190 ? 24.474 -10.952 -13.644 1.00 44.12 190 VAL A N 1
ATOM 1499 C CA . VAL A 1 190 ? 23.993 -9.628 -14.121 1.00 44.12 190 VAL A CA 1
ATOM 1500 C C . VAL A 1 190 ? 24.943 -8.976 -15.141 1.00 44.12 190 VAL A C 1
ATOM 1502 O O . VAL A 1 190 ? 24.515 -8.224 -16.017 1.00 44.12 190 VAL A O 1
ATOM 1505 N N . LYS A 1 191 ? 26.233 -9.339 -15.121 1.00 44.19 191 LYS A N 1
ATOM 1506 C CA . LYS A 1 191 ? 27.207 -8.962 -16.164 1.00 44.19 191 LYS A CA 1
ATOM 1507 C C . LYS A 1 191 ? 26.917 -9.528 -17.579 1.00 44.19 191 LYS A C 1
ATOM 1509 O O . LYS A 1 191 ? 27.273 -8.833 -18.531 1.00 44.19 191 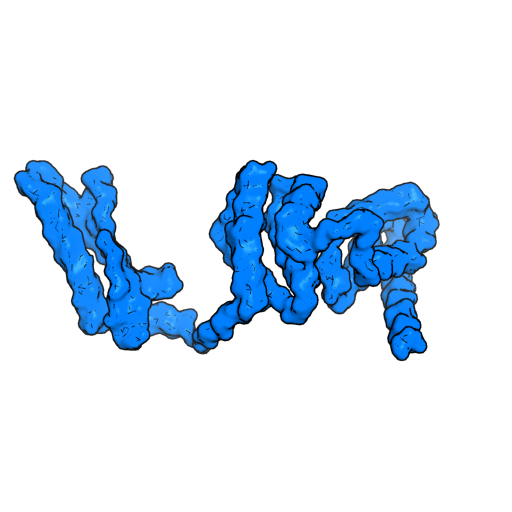LYS A O 1
ATOM 1514 N N . PRO A 1 192 ? 26.258 -10.694 -17.785 1.00 51.03 192 PRO A N 1
ATOM 1515 C CA . PRO A 1 192 ? 26.030 -11.237 -19.127 1.00 51.03 192 PRO A CA 1
ATOM 1516 C C . PRO A 1 192 ? 25.057 -10.408 -19.966 1.00 51.03 192 PRO A C 1
ATOM 1518 O O . PRO A 1 192 ? 25.305 -10.215 -21.147 1.00 51.03 192 PRO A O 1
ATOM 1521 N N . VAL A 1 193 ? 23.966 -9.892 -19.383 1.00 59.47 193 VAL A N 1
ATOM 1522 C CA . VAL A 1 193 ? 22.879 -9.269 -20.164 1.00 59.47 193 VAL A CA 1
ATOM 1523 C C . VAL A 1 193 ? 23.238 -7.863 -20.631 1.00 59.47 193 VAL A C 1
ATOM 1525 O O . VAL A 1 193 ? 23.043 -7.545 -21.802 1.00 59.47 193 VAL A O 1
ATOM 1528 N N . ARG A 1 194 ? 23.819 -7.037 -19.752 1.00 66.31 194 ARG A N 1
ATOM 1529 C CA . ARG A 1 194 ? 24.329 -5.712 -20.135 1.00 66.31 194 ARG A CA 1
ATOM 1530 C C . ARG A 1 194 ? 25.431 -5.841 -21.186 1.00 66.31 194 ARG A C 1
ATOM 1532 O O . ARG A 1 194 ? 25.349 -5.201 -22.227 1.00 66.31 194 ARG A O 1
ATOM 1539 N N . SER A 1 195 ? 26.391 -6.741 -20.953 1.00 64.56 195 SER A N 1
ATOM 1540 C CA . SER A 1 195 ? 27.468 -7.010 -21.909 1.00 64.56 195 SER A CA 1
ATOM 1541 C C . SER A 1 195 ? 26.945 -7.586 -23.229 1.00 64.56 195 SER A C 1
ATOM 1543 O O . SER A 1 195 ? 27.458 -7.231 -24.284 1.00 64.56 195 SER A O 1
ATOM 1545 N N . ALA A 1 196 ? 25.907 -8.429 -23.208 1.00 68.81 196 ALA A N 1
ATOM 1546 C CA . ALA A 1 196 ? 25.285 -8.963 -24.417 1.00 68.81 196 ALA A CA 1
ATOM 1547 C C . ALA A 1 196 ? 24.556 -7.874 -25.210 1.00 68.81 196 ALA A C 1
ATOM 1549 O O . ALA A 1 196 ? 24.742 -7.791 -26.418 1.00 68.81 196 ALA A O 1
ATOM 1550 N N . VAL A 1 197 ? 23.773 -7.013 -24.552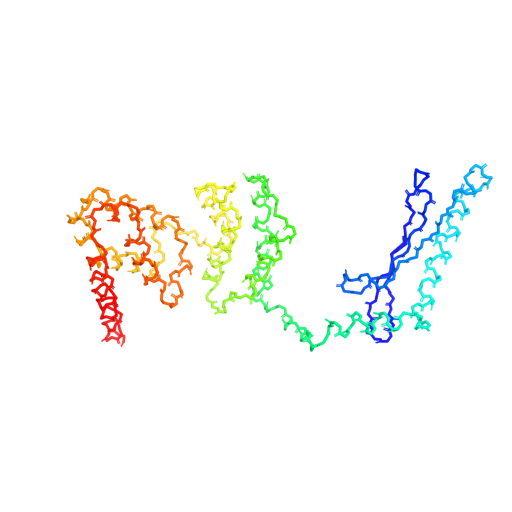 1.00 73.75 197 VAL A N 1
ATOM 1551 C CA . VAL A 1 197 ? 23.099 -5.887 -25.215 1.00 73.75 197 VAL A CA 1
ATOM 1552 C C . VAL A 1 197 ? 24.127 -4.945 -25.827 1.00 73.75 197 VAL A C 1
ATOM 1554 O O . VAL A 1 197 ? 24.045 -4.671 -27.018 1.00 73.75 197 VAL A O 1
ATOM 1557 N N . GLU A 1 198 ? 25.137 -4.527 -25.061 1.00 78.06 198 GLU A N 1
ATOM 1558 C CA . GLU A 1 198 ? 26.215 -3.675 -25.569 1.00 78.06 198 GLU A CA 1
ATOM 1559 C C . GLU A 1 198 ? 26.931 -4.341 -26.759 1.00 78.06 198 GLU A C 1
ATOM 1561 O O . GLU A 1 198 ? 27.068 -3.716 -27.804 1.00 78.06 198 GLU A O 1
ATOM 1566 N N . LYS A 1 199 ? 27.283 -5.632 -26.693 1.00 77.31 199 LYS A N 1
ATOM 1567 C CA . LYS A 1 199 ? 27.901 -6.347 -27.829 1.00 77.31 199 LYS A CA 1
ATOM 1568 C C . LYS A 1 199 ? 27.022 -6.397 -29.081 1.00 77.31 199 LYS A C 1
ATOM 1570 O O . LYS A 1 199 ? 27.550 -6.312 -30.184 1.00 77.31 199 LYS A O 1
ATOM 1575 N N . VAL A 1 200 ? 25.707 -6.545 -28.920 1.00 79.88 200 VAL A N 1
ATOM 1576 C CA . VAL A 1 200 ? 24.754 -6.631 -30.040 1.00 79.88 200 VAL A CA 1
ATOM 1577 C C . VAL A 1 200 ? 24.528 -5.270 -30.684 1.00 79.88 200 VAL A C 1
ATOM 1579 O O . VAL A 1 200 ? 24.450 -5.176 -31.906 1.00 79.88 200 VAL A O 1
ATOM 1582 N N . THR A 1 201 ? 24.377 -4.222 -29.871 1.00 81.44 201 THR A N 1
ATOM 1583 C CA . THR A 1 201 ? 23.835 -2.942 -30.339 1.00 81.44 201 THR A CA 1
ATOM 1584 C C . THR A 1 201 ? 24.884 -1.844 -30.474 1.00 81.44 201 THR A C 1
ATOM 1586 O O . THR A 1 201 ? 24.630 -0.865 -31.169 1.00 81.44 201 THR A O 1
ATOM 1589 N N . HIS A 1 202 ? 26.065 -1.972 -29.855 1.00 80.81 202 HIS A N 1
ATOM 1590 C CA . HIS A 1 202 ? 27.062 -0.896 -29.821 1.00 80.81 202 HIS A CA 1
ATOM 1591 C C . HIS A 1 202 ? 27.550 -0.494 -31.209 1.00 80.81 202 HIS A C 1
ATOM 1593 O O . HIS A 1 202 ? 27.537 0.695 -31.488 1.00 80.81 202 HIS A O 1
ATOM 1599 N N . GLY A 1 203 ? 27.911 -1.437 -32.084 1.00 79.69 203 GLY A N 1
ATOM 1600 C CA . GLY A 1 203 ? 28.393 -1.097 -33.431 1.00 79.69 203 GLY A CA 1
ATOM 1601 C C . GLY A 1 203 ? 27.348 -0.358 -34.272 1.00 79.69 203 GLY A C 1
ATOM 1602 O O . GLY A 1 203 ? 27.636 0.682 -34.850 1.00 79.69 203 GLY A O 1
ATOM 1603 N N . ASP A 1 204 ? 26.105 -0.848 -34.266 1.00 82.62 204 ASP A N 1
ATOM 1604 C CA . ASP A 1 204 ? 25.015 -0.249 -35.047 1.00 82.62 204 ASP A CA 1
ATOM 1605 C C . ASP A 1 204 ? 24.588 1.128 -34.494 1.00 82.62 204 ASP A C 1
ATOM 1607 O O . ASP A 1 204 ? 24.152 1.997 -35.247 1.00 82.62 204 ASP A O 1
ATOM 1611 N N . ILE A 1 205 ? 24.672 1.339 -33.175 1.00 82.62 205 ILE A N 1
ATOM 1612 C CA . ILE A 1 205 ? 24.318 2.620 -32.547 1.00 82.62 205 ILE A CA 1
ATOM 1613 C C . ILE A 1 205 ? 25.467 3.624 -32.679 1.00 82.62 205 ILE A C 1
ATOM 1615 O O . ILE A 1 205 ? 25.214 4.793 -32.981 1.00 82.62 205 ILE A O 1
ATOM 1619 N N . SER A 1 206 ? 26.718 3.194 -32.503 1.00 83.62 206 SER A N 1
ATOM 1620 C CA . SER A 1 206 ? 27.866 4.094 -32.577 1.00 83.62 206 SER A CA 1
ATOM 1621 C C . SER A 1 206 ? 28.140 4.607 -33.983 1.00 83.62 206 SER A C 1
ATOM 1623 O O . SER A 1 206 ? 28.560 5.752 -34.124 1.00 83.62 206 SER A O 1
ATOM 1625 N N . GLU A 1 207 ? 27.776 3.855 -35.021 1.00 82.56 207 GLU A N 1
ATOM 1626 C CA . GLU A 1 207 ? 27.792 4.342 -36.404 1.00 82.56 207 GLU A CA 1
ATOM 1627 C C . GLU A 1 207 ? 26.828 5.530 -36.622 1.00 82.56 207 GLU A C 1
ATOM 1629 O O . GLU A 1 207 ? 27.084 6.414 -37.437 1.00 82.56 207 GLU A O 1
ATOM 1634 N N . VAL A 1 208 ? 25.736 5.604 -35.852 1.00 82.31 208 VAL A N 1
ATOM 1635 C CA . VAL A 1 208 ? 24.692 6.635 -35.999 1.00 82.31 208 VAL A CA 1
ATOM 1636 C C . VAL A 1 208 ? 24.947 7.862 -35.121 1.00 82.31 208 VAL A C 1
ATOM 1638 O O . VAL A 1 208 ? 24.711 9.001 -35.543 1.00 82.31 208 VAL A O 1
ATOM 1641 N N . ILE A 1 209 ? 25.354 7.647 -33.867 1.00 79.69 209 ILE A N 1
ATOM 1642 C CA . ILE A 1 209 ? 25.462 8.720 -32.862 1.00 79.69 209 ILE A CA 1
ATOM 1643 C C . ILE A 1 209 ? 26.889 8.930 -32.338 1.00 79.69 209 ILE A C 1
ATOM 1645 O O . ILE A 1 209 ? 27.127 9.911 -31.639 1.00 79.69 209 ILE A O 1
ATOM 1649 N N . GLY A 1 210 ? 27.845 8.070 -32.694 1.00 81.44 210 GLY A N 1
ATOM 1650 C CA . GLY A 1 210 ? 29.221 8.091 -32.190 1.00 81.44 210 GLY A CA 1
ATOM 1651 C C . GLY A 1 210 ? 29.375 7.416 -30.823 1.00 81.44 210 GLY A C 1
ATOM 1652 O O . GLY A 1 210 ? 28.437 7.366 -30.023 1.00 81.44 210 GLY A O 1
ATOM 1653 N N . ASP A 1 211 ? 30.575 6.912 -30.523 1.00 76.31 211 ASP A N 1
ATOM 1654 C CA . ASP A 1 211 ? 30.866 6.115 -29.315 1.00 76.31 211 ASP A CA 1
ATOM 1655 C C . ASP A 1 211 ? 30.569 6.859 -28.000 1.00 76.31 211 ASP A C 1
ATOM 1657 O O . ASP A 1 211 ? 30.049 6.281 -27.042 1.00 76.31 211 ASP A O 1
ATOM 1661 N N . SER A 1 212 ? 30.834 8.169 -27.963 1.00 74.62 212 SER A N 1
ATOM 1662 C CA . SER A 1 212 ? 30.614 9.005 -26.774 1.00 74.62 212 SER A CA 1
ATOM 1663 C C . SER A 1 212 ? 29.124 9.135 -26.419 1.00 74.62 212 SER A C 1
ATOM 1665 O O . SER A 1 212 ? 28.720 8.886 -25.280 1.00 74.62 212 SER A O 1
ATOM 1667 N N . LEU A 1 213 ? 28.267 9.430 -27.407 1.00 74.69 213 LEU A N 1
ATOM 1668 C CA . LEU A 1 213 ? 26.815 9.509 -27.193 1.00 74.69 213 LEU A CA 1
ATOM 1669 C C . LEU A 1 213 ? 26.184 8.127 -26.994 1.00 74.69 213 LEU A C 1
ATOM 1671 O O . LEU A 1 213 ? 25.196 8.006 -26.272 1.00 74.69 213 LEU A O 1
ATOM 1675 N N . THR A 1 214 ? 26.772 7.090 -27.588 1.00 80.50 214 THR A N 1
ATOM 1676 C CA . THR A 1 214 ? 26.368 5.690 -27.402 1.00 80.50 214 THR A CA 1
ATOM 1677 C C . THR A 1 214 ? 26.572 5.250 -25.958 1.00 80.50 214 THR A C 1
ATOM 1679 O O . THR A 1 214 ? 25.642 4.749 -25.325 1.00 80.50 214 THR A O 1
ATOM 1682 N N . SER A 1 215 ? 27.741 5.543 -25.394 1.00 74.88 215 SER A N 1
ATOM 1683 C CA . SER A 1 215 ? 28.060 5.257 -23.993 1.00 74.88 215 SER A CA 1
ATOM 1684 C C . SER A 1 215 ? 27.139 6.015 -23.031 1.00 74.88 215 SER A C 1
ATOM 1686 O O . SER A 1 215 ? 26.590 5.425 -22.100 1.00 74.88 215 SER A O 1
ATOM 1688 N N . ALA A 1 216 ? 26.884 7.303 -23.291 1.00 74.62 216 ALA A N 1
ATOM 1689 C CA . ALA A 1 216 ? 25.971 8.112 -22.481 1.00 74.62 216 ALA A CA 1
ATOM 1690 C C . ALA A 1 216 ? 24.512 7.618 -22.549 1.00 74.62 216 ALA A C 1
ATOM 1692 O O . ALA A 1 216 ? 23.790 7.650 -21.548 1.00 74.62 216 ALA A O 1
ATOM 1693 N N . LEU A 1 217 ? 24.071 7.140 -23.718 1.00 78.00 217 LEU A N 1
ATOM 1694 C CA . LEU A 1 217 ? 22.741 6.563 -23.903 1.00 78.00 217 LEU A CA 1
ATOM 1695 C C . LEU A 1 217 ? 22.585 5.254 -23.123 1.00 78.00 217 LEU A C 1
ATOM 1697 O O . LEU A 1 217 ? 21.560 5.072 -22.466 1.00 78.00 217 LEU A O 1
ATOM 1701 N N . TYR A 1 218 ? 23.587 4.371 -23.162 1.00 78.94 218 TYR A N 1
ATOM 1702 C CA . TYR A 1 218 ? 23.579 3.144 -22.367 1.00 78.94 218 TYR A CA 1
ATOM 1703 C C . TYR A 1 218 ? 23.570 3.437 -20.878 1.00 78.94 218 TYR A C 1
ATOM 1705 O O . TYR A 1 218 ? 22.739 2.879 -20.169 1.00 78.94 218 TYR A O 1
ATOM 1713 N N . GLU A 1 219 ? 24.429 4.341 -20.409 1.00 73.44 219 GLU A N 1
ATOM 1714 C CA . GLU A 1 219 ? 24.438 4.744 -19.006 1.00 73.44 219 GLU A CA 1
ATOM 1715 C C . GLU A 1 219 ? 23.061 5.240 -18.577 1.00 73.44 219 GLU A C 1
ATOM 1717 O O . GLU A 1 219 ? 22.498 4.727 -17.615 1.00 73.44 219 GLU A O 1
ATOM 1722 N N . LYS A 1 220 ? 22.443 6.152 -19.332 1.00 74.19 220 LYS A N 1
ATOM 1723 C CA . LYS A 1 220 ? 21.091 6.624 -19.015 1.00 74.19 220 LYS A CA 1
ATOM 1724 C C . LYS A 1 220 ? 20.064 5.486 -18.999 1.00 74.19 220 LYS A C 1
ATOM 1726 O O . LYS A 1 220 ? 19.283 5.375 -18.058 1.00 74.19 220 LYS A O 1
ATOM 1731 N N . LEU A 1 221 ? 20.077 4.625 -20.013 1.00 76.31 221 LEU A N 1
ATOM 1732 C CA . LEU A 1 221 ? 19.111 3.541 -20.159 1.00 76.31 221 LEU A CA 1
ATOM 1733 C C . LEU A 1 221 ? 19.243 2.484 -19.055 1.00 76.31 221 LEU A C 1
ATOM 1735 O O . LEU A 1 221 ? 18.243 2.095 -18.457 1.00 76.31 221 LEU A O 1
ATOM 1739 N N . PHE A 1 222 ? 20.460 2.022 -18.774 1.00 71.69 222 PHE A N 1
ATOM 1740 C CA . PHE A 1 222 ? 20.719 1.024 -17.739 1.00 71.69 222 PHE A CA 1
ATOM 1741 C C . PHE A 1 222 ? 20.614 1.613 -16.330 1.00 71.69 222 PHE A C 1
ATOM 1743 O O . PHE A 1 222 ? 20.277 0.887 -15.403 1.00 71.69 222 PHE A O 1
ATOM 1750 N N . ASN A 1 223 ? 20.815 2.922 -16.153 1.00 67.12 223 ASN A N 1
ATOM 1751 C CA . ASN A 1 223 ? 20.551 3.583 -14.873 1.00 67.12 223 ASN A CA 1
ATOM 1752 C C . ASN A 1 223 ? 19.044 3.719 -14.585 1.00 67.12 223 ASN A C 1
ATOM 1754 O O . ASN A 1 223 ? 18.652 3.730 -13.420 1.00 67.12 223 ASN A O 1
ATOM 1758 N N . GLU A 1 224 ? 18.195 3.764 -15.616 1.00 62.06 224 GLU A N 1
ATOM 1759 C CA . GLU A 1 224 ? 16.730 3.780 -15.485 1.00 62.06 224 GLU A CA 1
ATOM 1760 C C . GLU A 1 224 ? 16.100 2.376 -15.354 1.00 62.06 224 GLU A C 1
ATOM 1762 O O . GLU A 1 224 ? 14.924 2.253 -14.987 1.00 62.06 224 GLU A O 1
ATOM 1767 N N . ILE A 1 225 ? 16.848 1.309 -15.656 1.00 63.47 225 ILE A N 1
ATOM 1768 C CA . ILE A 1 225 ? 16.362 -0.077 -15.665 1.00 63.47 225 ILE A CA 1
ATOM 1769 C C . ILE A 1 225 ? 16.970 -0.847 -14.490 1.00 63.47 225 ILE A C 1
ATOM 1771 O O . ILE A 1 225 ? 18.171 -1.073 -14.431 1.00 63.47 225 ILE A O 1
ATOM 1775 N N . HIS A 1 226 ? 16.123 -1.286 -13.557 1.00 59.28 226 HIS A N 1
ATOM 1776 C CA . HIS A 1 226 ? 16.554 -2.077 -12.404 1.00 59.28 226 HIS A CA 1
ATOM 1777 C C . HIS A 1 226 ? 16.922 -3.521 -12.798 1.00 59.28 226 HIS A C 1
ATOM 1779 O O . HIS A 1 226 ? 16.271 -4.104 -13.660 1.00 59.28 226 HIS A O 1
ATOM 1785 N N . ASP A 1 227 ? 17.888 -4.139 -12.112 1.00 59.94 227 ASP A N 1
ATOM 1786 C CA . ASP A 1 227 ? 18.430 -5.476 -12.424 1.00 59.94 227 ASP A CA 1
ATOM 1787 C C . ASP A 1 227 ? 17.362 -6.594 -12.465 1.00 59.94 227 ASP A C 1
ATOM 1789 O O . ASP A 1 227 ? 17.397 -7.489 -13.308 1.00 59.94 227 ASP A O 1
ATOM 1793 N N . SER A 1 228 ? 16.338 -6.492 -11.614 1.00 53.75 228 SER A N 1
ATOM 1794 C CA . SER A 1 228 ? 15.148 -7.368 -11.589 1.00 53.75 228 SER A CA 1
ATOM 1795 C C . SER A 1 228 ? 14.309 -7.324 -12.874 1.00 53.75 228 SER A C 1
ATOM 1797 O O . SER A 1 228 ? 13.533 -8.241 -13.149 1.00 53.75 228 SER A O 1
ATOM 1799 N N . PHE A 1 229 ? 14.455 -6.278 -13.694 1.00 61.25 229 PHE A N 1
ATOM 1800 C CA . PHE A 1 229 ? 13.814 -6.194 -15.002 1.00 61.25 229 PHE A CA 1
ATOM 1801 C C . PHE A 1 229 ? 14.350 -7.274 -15.942 1.00 61.25 229 PHE A C 1
ATOM 1803 O O . PHE A 1 229 ? 13.573 -7.861 -16.693 1.00 61.25 229 PHE A O 1
ATOM 1810 N N . PHE A 1 230 ? 15.644 -7.587 -15.850 1.00 64.75 230 PHE A N 1
ATOM 1811 C CA . PHE A 1 230 ? 16.302 -8.559 -16.722 1.00 64.75 230 PHE A CA 1
ATOM 1812 C C . PHE A 1 230 ? 15.934 -10.012 -16.403 1.00 64.75 230 PHE A C 1
ATOM 1814 O O . PHE A 1 230 ? 16.085 -10.877 -17.260 1.00 64.75 230 PHE A O 1
ATOM 1821 N N . GLN A 1 231 ? 15.358 -10.278 -15.226 1.00 56.03 231 GLN A N 1
ATOM 1822 C CA . GLN A 1 231 ? 14.856 -11.603 -14.844 1.00 56.03 231 GLN A CA 1
ATOM 1823 C C . GLN A 1 231 ? 13.560 -11.992 -15.585 1.00 56.03 231 GLN A C 1
ATOM 1825 O O . GLN A 1 231 ? 13.165 -13.156 -15.585 1.00 56.03 231 GLN A O 1
ATOM 1830 N N . LYS A 1 232 ? 12.872 -11.038 -16.232 1.00 57.25 232 LYS A N 1
ATOM 1831 C CA . LYS A 1 232 ? 11.646 -11.313 -16.998 1.00 57.25 232 LYS A CA 1
ATOM 1832 C C . LYS A 1 232 ? 11.975 -11.808 -18.407 1.00 57.25 232 LYS A C 1
ATOM 1834 O O . LYS A 1 232 ? 12.796 -11.215 -19.107 1.00 57.25 232 LYS A O 1
ATOM 1839 N N . LYS A 1 233 ? 11.264 -12.843 -18.870 1.00 56.94 233 LYS A N 1
ATOM 1840 C CA . LYS A 1 233 ? 11.336 -13.319 -20.261 1.00 56.94 233 LYS A CA 1
ATOM 1841 C C . LYS A 1 233 ? 10.922 -12.187 -21.217 1.00 56.94 233 LYS A C 1
ATOM 1843 O O . LYS A 1 233 ? 9.882 -11.567 -21.012 1.00 56.94 233 LYS A O 1
ATOM 1848 N N . GLY A 1 234 ? 11.751 -11.894 -22.222 1.00 64.88 234 GLY A N 1
ATOM 1849 C CA . GLY A 1 234 ? 11.530 -10.791 -23.175 1.00 64.88 234 GLY A CA 1
ATOM 1850 C C . GLY A 1 234 ? 11.977 -9.401 -22.689 1.00 64.88 234 GLY A C 1
ATOM 1851 O O . GLY A 1 234 ? 11.782 -8.414 -23.393 1.00 64.88 234 GLY A O 1
ATOM 1852 N N . SER A 1 235 ? 12.609 -9.292 -21.516 1.00 70.38 235 SER A N 1
ATOM 1853 C CA . SER A 1 235 ? 13.121 -8.019 -20.980 1.00 70.38 235 SER A CA 1
ATOM 1854 C C . SER A 1 235 ? 14.106 -7.323 -21.923 1.00 70.38 235 SER A C 1
ATOM 1856 O O . SER A 1 235 ? 13.991 -6.123 -22.162 1.00 70.38 235 SER A O 1
ATOM 1858 N N . VAL A 1 236 ? 15.021 -8.081 -22.529 1.00 72.88 236 VAL A N 1
ATOM 1859 C CA . VAL A 1 236 ? 16.020 -7.565 -23.477 1.00 72.88 236 VAL A CA 1
ATOM 1860 C C . VAL A 1 236 ? 15.384 -7.000 -24.747 1.00 72.88 236 VAL A C 1
ATOM 1862 O O . VAL A 1 236 ? 15.819 -5.967 -25.249 1.00 72.88 236 VAL A O 1
ATOM 1865 N N . GLU A 1 237 ? 14.292 -7.596 -25.223 1.00 75.19 237 GLU A N 1
ATOM 1866 C CA . GLU A 1 237 ? 13.558 -7.077 -26.381 1.00 75.19 237 GLU A CA 1
ATOM 1867 C C . GLU A 1 237 ? 12.952 -5.703 -26.076 1.00 75.19 237 GLU A C 1
ATOM 1869 O O . GLU A 1 237 ? 12.974 -4.814 -26.923 1.00 75.19 237 GLU A O 1
ATOM 1874 N N . ILE A 1 238 ? 12.485 -5.491 -24.842 1.00 76.31 238 ILE A N 1
ATOM 1875 C CA . ILE A 1 238 ? 11.988 -4.187 -24.388 1.00 76.31 238 ILE A CA 1
ATOM 1876 C C . ILE A 1 238 ? 13.134 -3.166 -24.292 1.00 76.31 238 ILE A C 1
ATOM 1878 O O . ILE A 1 238 ? 12.927 -1.986 -24.582 1.00 76.31 238 ILE A O 1
ATOM 1882 N N . VAL A 1 239 ? 14.347 -3.594 -23.927 1.00 80.31 239 VAL A N 1
ATOM 1883 C CA . VAL A 1 239 ? 15.536 -2.721 -23.930 1.00 80.31 239 VAL A CA 1
ATOM 1884 C C . VAL A 1 239 ? 15.889 -2.285 -25.352 1.00 80.31 239 VAL A C 1
ATOM 1886 O O . VAL A 1 239 ? 16.104 -1.094 -25.578 1.00 80.31 239 VAL A O 1
ATOM 1889 N N . PHE A 1 240 ? 15.855 -3.197 -26.327 1.00 82.06 240 PHE A N 1
ATOM 1890 C CA . PHE A 1 240 ? 16.046 -2.857 -27.742 1.00 82.06 240 PHE A CA 1
ATOM 1891 C C . PHE A 1 240 ? 14.998 -1.861 -28.245 1.00 82.06 240 PHE A C 1
ATOM 1893 O O . PHE A 1 240 ? 15.344 -0.881 -28.905 1.00 82.06 240 PHE A O 1
ATOM 1900 N N . GLU A 1 241 ? 13.727 -2.054 -27.885 1.00 77.94 241 GLU A N 1
ATOM 1901 C CA . GLU A 1 241 ? 12.669 -1.099 -28.228 1.00 77.94 241 GLU A CA 1
ATOM 1902 C C . GLU A 1 241 ? 12.907 0.279 -27.607 1.00 77.94 241 GLU A C 1
ATOM 1904 O O . GLU A 1 241 ? 12.681 1.298 -28.260 1.00 77.94 241 GLU A O 1
ATOM 1909 N N . ARG A 1 242 ? 13.386 0.344 -26.361 1.00 80.25 242 ARG A N 1
ATOM 1910 C CA . ARG A 1 242 ? 13.710 1.618 -25.705 1.00 80.25 242 ARG A CA 1
ATOM 1911 C C . ARG A 1 242 ? 14.917 2.311 -26.327 1.00 80.25 242 ARG A C 1
ATOM 1913 O O . ARG A 1 242 ? 14.881 3.530 -26.469 1.00 80.25 242 ARG A O 1
ATOM 1920 N N . LEU A 1 243 ? 15.941 1.560 -26.738 1.00 83.38 243 LEU A N 1
ATOM 1921 C CA . LEU A 1 243 ? 17.082 2.103 -27.482 1.00 83.38 243 LEU A CA 1
ATOM 1922 C C . LEU A 1 243 ? 16.609 2.735 -28.792 1.00 83.38 243 LEU A C 1
ATOM 1924 O O . LEU A 1 243 ? 16.809 3.929 -29.011 1.00 83.38 243 LEU A O 1
ATOM 1928 N N . LEU A 1 244 ? 15.895 1.975 -29.624 1.00 81.81 244 LEU A N 1
ATOM 1929 C CA . LEU A 1 244 ? 15.427 2.439 -30.935 1.00 81.81 244 LEU A CA 1
ATOM 1930 C C . LEU A 1 244 ? 14.420 3.594 -30.845 1.00 81.81 244 LEU A C 1
ATOM 1932 O O . LEU A 1 244 ? 14.326 4.407 -31.766 1.00 81.81 244 LEU A O 1
ATOM 1936 N N . ASN A 1 245 ? 13.677 3.686 -29.739 1.00 80.19 245 ASN A N 1
ATOM 1937 C CA . ASN A 1 245 ? 12.756 4.789 -29.471 1.00 80.19 245 ASN A CA 1
ATOM 1938 C C . ASN A 1 245 ? 13.368 5.941 -28.669 1.00 80.19 245 ASN A C 1
ATOM 1940 O O . ASN A 1 245 ? 12.664 6.896 -28.343 1.00 80.19 245 ASN A O 1
ATOM 1944 N N . SER A 1 246 ? 14.668 5.898 -28.375 1.00 81.50 246 SER A N 1
ATOM 1945 C CA . SER A 1 246 ? 15.338 7.026 -27.742 1.00 81.50 246 SER A CA 1
ATOM 1946 C C . SER A 1 246 ? 15.319 8.240 -28.672 1.00 81.50 246 SER A C 1
ATOM 1948 O O . SER A 1 246 ? 15.597 8.142 -29.869 1.00 81.50 246 SER A O 1
ATOM 1950 N N . GLY A 1 247 ? 15.019 9.419 -28.123 1.00 75.00 247 GLY A N 1
ATOM 1951 C CA . GLY A 1 247 ? 14.908 10.644 -28.921 1.00 75.00 247 GLY A CA 1
ATOM 1952 C C . GLY A 1 247 ? 16.189 11.005 -29.687 1.00 75.00 247 GLY A C 1
ATOM 1953 O O . GLY A 1 247 ? 16.116 11.682 -30.706 1.00 75.00 247 GLY A O 1
ATOM 1954 N N . VAL A 1 248 ? 17.358 10.536 -29.236 1.00 80.44 248 VAL A N 1
ATOM 1955 C CA . VAL A 1 248 ? 18.645 10.752 -29.921 1.00 80.44 248 VAL A CA 1
ATOM 1956 C C . VAL A 1 248 ? 18.755 9.879 -31.175 1.00 80.44 248 VAL A C 1
ATOM 1958 O O . VAL A 1 248 ? 19.165 10.376 -32.221 1.00 80.44 248 VAL A O 1
ATOM 1961 N N . ILE A 1 249 ? 18.323 8.616 -31.098 1.00 82.31 249 ILE A N 1
ATOM 1962 C CA . ILE A 1 249 ? 18.311 7.692 -32.240 1.00 82.31 249 ILE A CA 1
ATOM 1963 C C . ILE A 1 249 ? 17.204 8.076 -33.227 1.00 82.31 249 ILE A C 1
ATOM 1965 O O . ILE A 1 249 ? 17.448 8.133 -34.430 1.00 82.31 249 ILE A O 1
ATOM 1969 N N . GLN A 1 250 ? 16.009 8.428 -32.744 1.00 81.69 250 GLN A N 1
ATOM 1970 C CA . GLN A 1 250 ? 14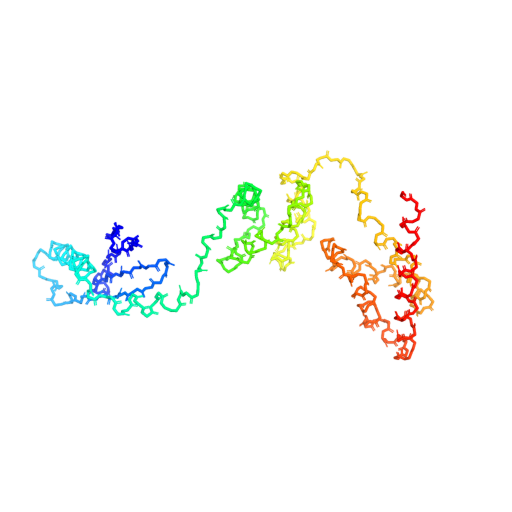.890 8.823 -33.610 1.00 81.69 250 GLN A CA 1
ATOM 1971 C C . GLN A 1 250 ? 15.180 10.080 -34.442 1.00 81.69 250 GLN A C 1
ATOM 1973 O O . GLN A 1 250 ? 14.685 10.197 -35.557 1.00 81.69 250 GLN A O 1
ATOM 1978 N N . LYS A 1 251 ? 15.998 11.007 -33.930 1.00 82.56 251 LYS A N 1
ATOM 1979 C CA . LYS A 1 251 ? 16.395 12.222 -34.660 1.00 82.56 251 LYS A CA 1
ATOM 1980 C C . LYS A 1 251 ? 17.384 11.967 -35.800 1.00 82.56 251 LYS A C 1
ATOM 1982 O O . LYS A 1 251 ? 17.536 12.835 -36.650 1.00 82.56 251 LYS A O 1
ATOM 1987 N N . ARG A 1 252 ? 18.082 10.826 -35.801 1.00 79.62 252 ARG A N 1
ATOM 1988 C CA . ARG A 1 252 ? 19.172 10.519 -36.746 1.00 79.62 252 ARG A CA 1
ATOM 1989 C C . ARG A 1 252 ? 18.915 9.286 -37.613 1.00 79.62 252 ARG A C 1
ATOM 1991 O O . ARG A 1 252 ? 19.772 8.919 -38.405 1.00 79.62 252 ARG A O 1
ATOM 1998 N N . THR A 1 253 ? 17.756 8.641 -37.471 1.00 85.94 253 THR A N 1
ATOM 1999 C CA . THR A 1 253 ? 17.437 7.384 -38.165 1.00 85.94 253 THR A CA 1
ATOM 2000 C C . THR A 1 253 ? 16.018 7.381 -38.711 1.00 85.94 253 THR A C 1
ATOM 2002 O O . THR A 1 253 ? 15.106 7.974 -38.129 1.00 85.94 253 THR A O 1
ATOM 2005 N N . SER A 1 254 ? 15.809 6.675 -39.823 1.00 82.94 254 SER A N 1
ATOM 2006 C CA . SER A 1 254 ? 14.478 6.509 -40.405 1.00 82.94 254 SER A CA 1
ATOM 2007 C C . SER A 1 254 ? 13.668 5.416 -39.679 1.00 82.94 254 SER A C 1
ATOM 2009 O O . SER A 1 254 ? 14.239 4.550 -39.000 1.00 82.94 254 SER A O 1
ATOM 2011 N N . PRO A 1 255 ? 12.326 5.431 -39.769 1.00 80.75 255 PRO A N 1
ATOM 2012 C CA . PRO A 1 255 ? 11.481 4.344 -39.262 1.00 80.75 255 PRO A CA 1
ATOM 2013 C C . PRO A 1 255 ? 11.852 2.966 -39.838 1.00 80.75 255 PRO A C 1
ATOM 2015 O O . PRO A 1 255 ? 11.849 1.970 -39.112 1.00 80.75 255 PRO A O 1
ATOM 2018 N N . GLU A 1 256 ? 12.235 2.910 -41.113 1.00 80.31 256 GLU A N 1
ATOM 2019 C CA . GLU A 1 256 ? 12.621 1.687 -41.825 1.00 80.31 256 GLU A CA 1
ATOM 2020 C C . GLU A 1 256 ? 13.933 1.122 -41.271 1.00 80.31 256 GLU A C 1
ATOM 2022 O O . GLU A 1 256 ? 14.035 -0.081 -41.015 1.00 80.31 256 GLU A O 1
ATOM 2027 N N . TRP A 1 257 ? 14.913 1.994 -41.003 1.00 86.69 257 TRP A N 1
ATOM 2028 C CA . TRP A 1 257 ? 16.172 1.611 -40.365 1.00 86.69 257 TRP A CA 1
ATOM 2029 C C . TRP A 1 257 ? 15.929 1.020 -38.972 1.00 86.69 257 TRP A C 1
ATOM 2031 O O . TRP A 1 257 ? 16.440 -0.054 -38.653 1.00 86.69 257 TRP A O 1
ATOM 2041 N N . ARG A 1 258 ? 15.073 1.660 -38.164 1.00 83.06 258 ARG A N 1
ATOM 2042 C CA . ARG A 1 258 ? 14.735 1.176 -36.815 1.00 83.06 258 ARG A CA 1
ATOM 2043 C C . ARG A 1 258 ? 14.037 -0.182 -36.850 1.00 83.06 258 ARG A C 1
ATOM 2045 O O . ARG A 1 258 ? 14.359 -1.047 -36.039 1.00 83.06 258 ARG A O 1
ATOM 2052 N N . ASN A 1 259 ? 13.128 -0.409 -37.800 1.00 79.62 259 ASN A N 1
ATOM 2053 C CA . ASN A 1 259 ? 12.454 -1.701 -37.948 1.00 79.62 259 ASN A CA 1
ATOM 2054 C C . ASN A 1 259 ? 13.417 -2.811 -38.411 1.00 79.62 259 ASN A C 1
ATOM 2056 O O . ASN A 1 259 ? 13.354 -3.940 -37.923 1.00 79.62 259 ASN A O 1
ATOM 2060 N N . ARG A 1 260 ? 14.361 -2.482 -39.303 1.00 82.88 260 ARG A N 1
ATOM 2061 C CA . ARG A 1 260 ? 15.431 -3.399 -39.721 1.00 82.88 260 ARG A CA 1
ATOM 2062 C C . ARG A 1 260 ? 16.327 -3.787 -38.543 1.00 82.88 260 ARG A C 1
ATOM 2064 O O . ARG A 1 260 ? 16.552 -4.978 -38.330 1.00 82.88 260 ARG A O 1
ATOM 2071 N N . MET A 1 261 ? 16.786 -2.813 -37.754 1.00 83.00 261 MET A N 1
ATOM 2072 C CA . MET A 1 261 ? 17.650 -3.069 -36.594 1.00 83.00 261 MET A CA 1
ATOM 2073 C C . MET A 1 261 ? 16.930 -3.834 -35.486 1.00 83.00 261 MET A C 1
ATOM 2075 O O . MET A 1 261 ? 17.489 -4.775 -34.932 1.00 83.00 261 MET A O 1
ATOM 2079 N N . ARG A 1 262 ? 15.650 -3.535 -35.240 1.00 81.31 262 ARG A N 1
ATOM 2080 C CA . ARG A 1 262 ? 14.794 -4.302 -34.322 1.00 81.31 262 ARG A CA 1
ATOM 2081 C C . ARG A 1 262 ? 14.797 -5.796 -34.645 1.00 81.31 262 ARG A C 1
ATOM 2083 O O . ARG A 1 262 ? 14.968 -6.618 -33.747 1.00 81.31 262 ARG A O 1
ATOM 2090 N N . ASN A 1 263 ? 14.598 -6.151 -35.913 1.00 80.25 263 ASN A N 1
ATOM 2091 C CA . ASN A 1 263 ? 14.560 -7.550 -36.339 1.00 80.25 263 ASN A CA 1
ATOM 2092 C C . ASN A 1 263 ? 15.952 -8.194 -36.289 1.00 80.25 263 ASN A C 1
ATOM 2094 O O . ASN A 1 263 ? 16.082 -9.310 -35.787 1.00 80.25 263 ASN A O 1
ATOM 2098 N N . LYS A 1 264 ? 16.991 -7.462 -36.716 1.00 82.56 264 LYS A N 1
ATOM 2099 C CA . LYS A 1 264 ? 18.396 -7.897 -36.655 1.00 82.56 264 LYS A CA 1
ATOM 2100 C C . LYS A 1 264 ? 18.826 -8.230 -35.220 1.00 82.56 264 LYS A C 1
ATOM 2102 O O . LYS A 1 264 ? 19.315 -9.328 -34.970 1.00 82.56 264 LYS A O 1
ATOM 2107 N N . TRP A 1 265 ? 18.586 -7.331 -34.265 1.00 84.50 265 TRP A N 1
ATOM 2108 C CA . TRP A 1 265 ? 18.977 -7.519 -32.862 1.00 84.50 265 TRP A CA 1
ATOM 2109 C C . TRP A 1 265 ? 18.182 -8.633 -32.175 1.00 84.50 265 TRP A C 1
ATOM 2111 O O . TRP A 1 265 ? 18.751 -9.407 -31.407 1.00 84.50 265 TRP A O 1
ATOM 2121 N N . LYS A 1 266 ? 16.887 -8.785 -32.494 1.00 79.75 266 LYS A N 1
ATOM 2122 C CA . LYS A 1 266 ? 16.068 -9.905 -31.995 1.00 79.75 266 LYS A CA 1
ATOM 2123 C C . LYS A 1 266 ? 16.565 -11.263 -32.488 1.00 79.75 266 LYS A C 1
ATOM 2125 O O . LYS A 1 266 ? 16.560 -12.212 -31.710 1.00 79.75 266 LYS A O 1
ATOM 2130 N N . MET A 1 267 ? 16.968 -11.370 -33.755 1.00 76.38 267 MET A N 1
ATOM 2131 C CA . MET A 1 267 ? 17.525 -12.611 -34.303 1.00 76.38 267 MET A CA 1
ATOM 2132 C C . MET A 1 267 ? 18.858 -12.962 -33.644 1.00 76.38 267 MET A C 1
ATOM 2134 O O . MET A 1 267 ? 18.994 -14.054 -33.100 1.00 76.38 267 MET A O 1
ATOM 2138 N N . TRP A 1 268 ? 19.790 -12.009 -33.602 1.00 76.44 268 TRP A N 1
ATOM 2139 C CA . TRP A 1 268 ? 21.120 -12.231 -33.031 1.00 76.44 268 TRP A CA 1
ATOM 2140 C C . TRP A 1 268 ? 21.056 -12.583 -31.541 1.00 76.44 268 TRP A C 1
ATOM 2142 O O . TRP A 1 268 ? 21.766 -13.464 -31.070 1.00 76.44 268 TRP A O 1
ATOM 2152 N N . TYR A 1 269 ? 20.150 -11.953 -30.788 1.00 73.75 269 TYR A N 1
ATOM 2153 C CA . TYR A 1 269 ? 19.950 -12.276 -29.376 1.00 73.75 269 TYR A CA 1
ATOM 2154 C C . TYR A 1 269 ? 19.366 -13.683 -29.162 1.00 73.75 269 TYR A C 1
ATOM 2156 O O . TYR A 1 269 ? 19.764 -14.376 -28.226 1.00 73.75 269 TYR A O 1
ATOM 2164 N N . ARG A 1 270 ? 18.463 -14.149 -30.039 1.00 70.56 270 ARG A N 1
ATOM 2165 C CA . ARG A 1 270 ? 17.964 -15.536 -29.991 1.00 70.56 270 ARG A CA 1
ATOM 2166 C C . ARG A 1 270 ? 19.057 -16.553 -30.312 1.00 70.56 270 ARG A C 1
ATOM 2168 O O . ARG A 1 270 ? 19.125 -17.579 -29.643 1.00 70.56 270 ARG A O 1
ATOM 2175 N N . GLU A 1 271 ? 19.914 -16.267 -31.289 1.00 69.38 271 GLU A N 1
ATOM 2176 C CA . GLU A 1 271 ? 21.077 -17.106 -31.608 1.00 69.38 271 GLU A CA 1
ATOM 2177 C C . GLU A 1 271 ? 22.096 -17.122 -30.459 1.00 69.38 271 GLU A C 1
ATOM 2179 O O . GLU A 1 271 ? 22.600 -18.182 -30.096 1.00 69.38 271 GLU A O 1
ATOM 2184 N N . PHE A 1 272 ? 22.327 -15.972 -29.819 1.00 66.81 272 PHE A N 1
ATOM 2185 C CA . PHE A 1 272 ? 23.196 -15.843 -28.649 1.00 66.81 272 PHE A CA 1
ATOM 2186 C C . PHE A 1 272 ? 22.698 -16.671 -27.451 1.00 66.81 272 PHE A C 1
ATOM 2188 O O . PHE A 1 272 ? 23.495 -17.339 -26.795 1.00 66.81 272 PHE A O 1
ATOM 2195 N N . LEU A 1 273 ? 21.384 -16.684 -27.188 1.00 60.31 273 LEU A N 1
ATOM 2196 C CA . LEU A 1 273 ? 20.782 -17.537 -26.155 1.00 60.31 273 LEU A CA 1
ATOM 2197 C C . LEU A 1 273 ? 20.833 -19.029 -26.525 1.00 60.31 273 LEU A C 1
ATOM 2199 O O . LEU A 1 273 ? 21.165 -19.851 -25.678 1.00 60.31 273 LEU A O 1
ATOM 2203 N N . GLY A 1 274 ? 20.566 -19.382 -27.787 1.00 52.56 274 GLY A N 1
ATOM 2204 C CA . GLY A 1 274 ? 20.641 -20.768 -28.269 1.00 52.56 274 GLY A CA 1
ATOM 2205 C C . GLY A 1 274 ? 22.063 -21.346 -28.325 1.00 52.56 274 GLY A C 1
ATOM 2206 O O . GLY A 1 274 ? 22.232 -22.564 -28.338 1.00 52.56 274 GLY A O 1
ATOM 2207 N N . GLY A 1 275 ? 23.091 -20.492 -28.343 1.00 48.75 275 GLY A N 1
ATOM 2208 C CA . GLY A 1 275 ? 24.497 -20.891 -28.247 1.00 48.75 275 GLY A CA 1
ATOM 2209 C C . GLY A 1 275 ? 24.977 -21.183 -26.820 1.00 48.75 275 GLY A C 1
ATOM 2210 O O . GLY A 1 275 ? 25.953 -21.910 -26.656 1.00 48.75 275 GLY A O 1
ATOM 2211 N N . GLN A 1 276 ? 24.302 -20.658 -25.791 1.00 46.62 276 GLN A N 1
ATOM 2212 C CA . GLN A 1 276 ? 24.650 -20.898 -24.381 1.00 46.62 276 GLN A CA 1
ATOM 2213 C C . GLN A 1 276 ? 24.174 -22.276 -23.883 1.00 46.62 276 GLN A C 1
ATOM 2215 O O . GLN A 1 276 ? 24.844 -22.871 -23.049 1.00 46.62 276 GLN A O 1
ATOM 2220 N N . ASP A 1 277 ? 23.089 -22.818 -24.450 1.00 39.00 277 ASP A N 1
ATOM 2221 C CA . ASP A 1 277 ? 22.541 -24.151 -24.116 1.00 39.00 277 ASP A CA 1
ATOM 2222 C C . ASP A 1 277 ? 23.377 -25.328 -24.663 1.00 39.00 277 ASP A C 1
ATOM 2224 O O . ASP A 1 277 ? 23.152 -26.476 -24.299 1.00 39.00 277 ASP A O 1
ATOM 2228 N N . LYS A 1 278 ? 24.348 -25.077 -25.554 1.00 36.22 278 LYS A N 1
ATOM 2229 C CA . LYS A 1 278 ? 25.204 -26.128 -26.144 1.00 36.22 278 LYS A CA 1
ATOM 2230 C C . LYS A 1 278 ? 26.511 -26.378 -25.386 1.00 36.22 278 LYS A C 1
ATOM 2232 O O . LYS A 1 278 ? 27.293 -27.218 -25.817 1.00 36.22 278 LYS A O 1
ATOM 2237 N N . ASN A 1 279 ? 26.753 -25.646 -24.300 1.00 36.31 279 ASN A N 1
ATOM 2238 C CA . ASN A 1 279 ? 27.971 -25.735 -23.487 1.00 36.31 279 ASN A CA 1
ATOM 2239 C C . ASN A 1 279 ? 27.681 -26.035 -22.001 1.00 36.31 279 ASN A C 1
ATOM 2241 O O . ASN A 1 279 ? 28.536 -25.768 -21.155 1.00 36.31 279 ASN A O 1
ATOM 2245 N N . ALA A 1 280 ? 26.491 -26.561 -21.693 1.00 32.91 280 ALA A N 1
ATOM 2246 C CA . ALA A 1 280 ? 26.125 -27.087 -20.377 1.00 32.91 280 ALA A CA 1
ATOM 2247 C C . ALA A 1 280 ? 26.158 -28.621 -20.377 1.00 32.91 280 ALA A C 1
ATOM 2249 O O . ALA A 1 280 ? 25.721 -29.214 -21.391 1.00 32.91 280 ALA A O 1
#

Sequence (280 aa):
MNENVRYCGVKYHVQTEDKGINNPSLVSIIFYGGTIIAVERICYKEIIGKEDIEKRITELLNGLHRKMIEALKGGAYDEKIKACVDLKKPAVKEAPPPSREERELIGVVKNNVLPSLREELGIDLTREELVRLRRAISKIPEGEVRDRMLCLYSEVYSIIRNRCDRDQFKALVKKWPGVAKGSGEGPAGVKPVRSAVEKVTHGDISEVIGDSLTSALYEKLFNEIHDSFFQKKGSVEIVFERLLNSGVIQKRTSPEWRNRMRNKWKMWYREFLGGQDKNA

Secondary structure (DSSP, 8-state):
-EEEEEETTEEEEEEEEE--TTS-EEEEEEEETTEEEEEEEEE-GGGTTSTTHHHHHHHHHHHHHHHHHHHHHTTTTHHHHHHHHHTT-S------S--HHHHHHHHHIIIIIHHHHHHHH--PPPHHHHHHHHHHHTTSPS--HHHHHHHHHHHHHHHHTTTS-HHHHHHHHTTSTTS----S---TTTHHHHHHHHHHHHHHHHHHH-HHHHHHHHHHHHHHS-GGGTTSTTHHHHHHHHHHTSHHHHTTS-HHHHHHHHHHHHHHHHHHHHHHTT--

Radius of gyration: 29.36 Å; chains: 1; bounding box: 65×49×79 Å

Foldseek 3Di:
DWDWADAPNFIKIWDWDAPDPVQQKIWIFIDGPNDTLDIDIDHPNVCPPPPPSVVVSVVVRVVVRVVVNVCVNVCVSVVSVCVVCVVPDPDPPVPPPQPPQLVVLVCLCVPQVQCLCCPQQVDHDDPVLVVVLSVQSSVQDDDDNLSSVLSSLVSVCVSCVVRDDPVSSVVSSVVGPPPDPDDDDDDPPQVPLLVLLCVLCVVVVCVQQNNVVSVVLSCVLVVVDRSVLVVDDCSSLVSLVCSCPPPRNPVRDDPVSSVVSSVSSVVVVVVVVVVVVVPD